Protein AF-A0A848IRB3-F1 (afdb_monomer_lite)

Organism: NCBI:txid2728848

Sequence (201 aa):
MGLLLQYALDIRKFEIELYWKRATYFWVLIAAAFTGHFVILGADEKHFPDKQYLAYIVACLGLVLTFAWYQANKGSKYWQENWENHVDSIEDSVIGPLYKTILARPPSANLVERLVGPAPVSVSKINQWVNIFTLFVWGCLVYNTLAPFDLRAPLSVKHVVVGFATGLCCVVLLCLARTHRGGHEHIATTRVTAISRGRQP

Radius of gyration: 26.52 Å; chains: 1; bounding box: 50×96×68 Å

Secondary structure (DSSP, 8-state):
-HHHHHHHHHHHHHHHHHHHHHHHHHHHHHHHHHHHHHHHHHS-TTT-TTHHHHHHHHHHHHHHHHHHHHHHHHHHHHHHHHHHHHHHHHHTTTT-STTT----PPPP--HHHHHHS-----HHHHHHHHHHHHHHHHHHHHHHHSPP--TTSPP-HHHHHHHHHHHHHHHHHHHT-SPP-S---------------PPP-

pLDDT: mean 89.22, std 8.9, range [62.06, 98.38]

Foldseek 3Di:
DVVQLVVLVVVLVVLVVVLVVLLVVLVVLLVVLVVQLVVLVPDDCVVDPPSLVVSLLSLLVSLLSLLLNLLVLVVSVVVSVVSLVVSCVPCCVPPRNPSVDDDDDDDDPDPVCVVPPDDPDDPSVVSNVVSVVSSVVSVVSNVVSDDDDDPPDPDDPSSVVSVVVSVVSSVCCVPVVDDDPDDPDDDDDDDDDDDDDDDDD

InterPro domains:
  IPR056918 Octameric membrane protein [PF24838] (5-145)

Structure (mmCIF, N/CA/C/O backbone):
data_AF-A0A848IRB3-F1
#
_entry.id   AF-A0A848IRB3-F1
#
loop_
_atom_site.group_PDB
_atom_site.id
_atom_site.type_symbol
_atom_site.label_atom_id
_atom_site.label_alt_id
_atom_site.label_comp_id
_atom_site.label_asym_id
_atom_site.label_entity_id
_atom_site.label_seq_id
_atom_site.pdbx_PDB_ins_code
_atom_site.Cartn_x
_atom_site.Cartn_y
_atom_site.Cartn_z
_atom_site.occupancy
_atom_site.B_iso_or_equiv
_atom_site.auth_seq_id
_atom_site.auth_comp_id
_atom_site.auth_asym_id
_atom_site.auth_atom_id
_atom_site.pdbx_PDB_model_num
ATOM 1 N N . MET A 1 1 ? -17.526 -17.580 29.572 1.00 67.50 1 MET A N 1
ATOM 2 C CA . MET A 1 1 ? -17.739 -16.283 28.894 1.00 67.50 1 MET A CA 1
ATOM 3 C C . MET A 1 1 ? -16.504 -15.384 28.963 1.00 67.50 1 MET A C 1
ATOM 5 O O . MET A 1 1 ? -16.018 -14.999 27.912 1.00 67.50 1 MET A O 1
ATOM 9 N N . GLY A 1 2 ? -15.921 -15.133 30.146 1.00 87.31 2 GLY A N 1
ATOM 10 C CA . GLY A 1 2 ? -14.727 -14.273 30.278 1.00 87.31 2 GLY A CA 1
ATOM 11 C C . GLY A 1 2 ? -13.493 -14.713 29.474 1.00 87.31 2 GLY A C 1
ATOM 12 O O . GLY A 1 2 ? -12.874 -13.886 28.815 1.00 87.31 2 GLY A O 1
ATOM 13 N N . LEU A 1 3 ? -13.188 -16.016 29.434 1.00 91.25 3 LEU A N 1
ATOM 14 C CA . LEU A 1 3 ? -12.058 -16.544 28.653 1.00 91.25 3 LEU A CA 1
ATOM 15 C C . LEU A 1 3 ? -12.211 -16.306 27.136 1.00 91.25 3 LEU A C 1
ATOM 17 O O . LEU A 1 3 ? -11.239 -16.006 26.453 1.00 91.25 3 LEU A O 1
ATOM 21 N N . LEU A 1 4 ? -13.438 -16.403 26.610 1.00 90.25 4 LEU A N 1
ATOM 22 C CA . LEU A 1 4 ? -13.722 -16.157 25.192 1.00 90.25 4 LEU A CA 1
ATOM 23 C C . LEU A 1 4 ? -13.463 -14.691 24.827 1.00 90.25 4 LEU A C 1
ATOM 25 O O . LEU A 1 4 ? -12.839 -14.412 23.806 1.00 90.25 4 LEU A O 1
ATOM 29 N N . LEU A 1 5 ? -13.909 -13.768 25.686 1.00 92.38 5 LEU A N 1
ATOM 30 C CA . LEU A 1 5 ? -13.654 -12.342 25.516 1.00 92.38 5 LEU A CA 1
ATOM 31 C C . LEU A 1 5 ? -12.152 -12.044 25.537 1.00 92.38 5 LEU A C 1
ATOM 33 O O . LEU A 1 5 ? -11.665 -11.318 24.677 1.00 92.38 5 LEU A O 1
ATOM 37 N N . GLN A 1 6 ? -11.414 -12.644 26.473 1.00 94.00 6 GLN A N 1
ATOM 38 C CA . GLN A 1 6 ? -9.964 -12.489 26.550 1.00 94.00 6 GLN A CA 1
ATOM 39 C C . GLN A 1 6 ? -9.274 -12.935 25.252 1.00 94.00 6 GLN A C 1
ATOM 41 O O . GLN A 1 6 ? -8.501 -12.167 24.687 1.00 94.00 6 GLN A O 1
ATOM 46 N N . TYR A 1 7 ? -9.620 -14.110 24.717 1.00 94.25 7 TYR A N 1
ATOM 47 C CA . TYR A 1 7 ? -9.066 -14.563 23.439 1.00 94.25 7 TYR A CA 1
ATOM 48 C C . TYR A 1 7 ? -9.416 -13.632 22.274 1.00 94.25 7 TYR A C 1
ATOM 50 O O . TYR A 1 7 ? -8.545 -13.325 21.463 1.00 94.25 7 TYR A O 1
ATOM 58 N N . ALA A 1 8 ? -10.658 -13.147 22.186 1.00 93.50 8 ALA A N 1
ATOM 59 C CA . ALA A 1 8 ? -11.054 -12.214 21.132 1.00 93.50 8 ALA A CA 1
ATOM 60 C C . ALA A 1 8 ? -10.256 -10.896 21.203 1.00 93.50 8 ALA A C 1
ATOM 62 O O . ALA A 1 8 ? -9.811 -10.378 20.177 1.00 93.50 8 ALA A O 1
ATOM 63 N N . LEU A 1 9 ? -10.014 -10.383 22.415 1.00 93.56 9 LEU A N 1
ATOM 64 C CA . LEU A 1 9 ? -9.193 -9.195 22.649 1.00 93.56 9 LEU A CA 1
ATOM 65 C C . LEU A 1 9 ? -7.723 -9.413 22.274 1.00 93.56 9 LEU A C 1
ATOM 67 O O . LEU A 1 9 ? -7.129 -8.548 21.623 1.00 93.56 9 LEU A O 1
ATOM 71 N N . ASP A 1 10 ? -7.156 -10.562 22.640 1.00 96.00 10 ASP A N 1
ATOM 72 C CA . ASP A 1 10 ? -5.772 -10.915 22.326 1.00 96.00 10 ASP A CA 1
ATOM 73 C C . ASP A 1 10 ? -5.563 -11.072 20.814 1.00 96.00 10 ASP A C 1
ATOM 75 O O . ASP A 1 10 ? -4.607 -10.524 20.261 1.00 96.00 10 ASP A O 1
ATOM 79 N N . ILE A 1 11 ? -6.491 -11.735 20.115 1.00 94.62 11 ILE A N 1
ATOM 80 C CA . ILE A 1 11 ? -6.425 -11.882 18.655 1.00 94.62 11 ILE A CA 1
ATOM 81 C C . ILE A 1 11 ? -6.587 -10.523 17.963 1.00 94.62 11 ILE A C 1
ATOM 83 O O . ILE A 1 11 ? -5.835 -10.211 17.041 1.00 94.62 11 ILE A O 1
ATOM 87 N N . ARG A 1 12 ? -7.502 -9.665 18.433 1.00 93.38 12 ARG A N 1
ATOM 88 C CA . ARG A 1 12 ? -7.647 -8.298 17.909 1.00 93.38 12 ARG A CA 1
ATOM 89 C C . ARG A 1 12 ? -6.348 -7.501 18.052 1.00 93.38 12 ARG A C 1
ATOM 91 O O . ARG A 1 12 ? -5.924 -6.842 17.103 1.00 93.38 12 ARG A O 1
ATOM 98 N N . LYS A 1 13 ? -5.698 -7.564 19.220 1.00 94.31 13 LYS A N 1
ATOM 99 C CA . LYS A 1 13 ? -4.399 -6.915 19.453 1.00 94.31 13 LYS A CA 1
ATOM 100 C C . LYS A 1 13 ? -3.329 -7.470 18.510 1.00 94.31 13 LYS A C 1
ATOM 102 O O . LYS A 1 13 ? -2.601 -6.693 17.895 1.00 94.31 13 LYS A O 1
ATOM 107 N N . PHE A 1 14 ? -3.270 -8.789 18.359 1.00 94.00 14 PHE A N 1
ATOM 108 C CA . PHE A 1 14 ? -2.356 -9.456 17.439 1.00 94.00 14 PHE A CA 1
ATOM 109 C C . PHE A 1 14 ? -2.558 -9.005 15.982 1.00 94.00 14 PHE A C 1
ATOM 111 O O . PHE A 1 14 ? -1.583 -8.691 15.302 1.00 94.00 14 PHE A O 1
ATOM 118 N N . GLU A 1 15 ? -3.802 -8.882 15.508 1.00 92.56 15 GLU A N 1
ATOM 119 C CA . GLU A 1 15 ? -4.098 -8.374 14.159 1.00 92.56 15 GLU A CA 1
ATOM 120 C C . GLU A 1 15 ? -3.654 -6.917 13.962 1.00 92.56 15 GLU A C 1
ATOM 122 O O . GLU A 1 15 ? -3.116 -6.574 12.906 1.00 92.56 15 GLU A O 1
ATOM 127 N N . ILE A 1 16 ? -3.811 -6.062 14.981 1.00 92.44 16 ILE A N 1
ATOM 128 C CA . ILE A 1 16 ? -3.306 -4.680 14.950 1.00 92.44 16 ILE A CA 1
ATOM 129 C C . ILE A 1 16 ? -1.773 -4.670 14.854 1.00 92.44 16 ILE A C 1
ATOM 131 O O . ILE A 1 16 ? -1.207 -3.928 14.050 1.00 92.44 16 ILE A O 1
ATOM 135 N N . GLU A 1 17 ? -1.077 -5.501 15.631 1.00 94.88 17 GLU A N 1
ATOM 136 C CA . GLU A 1 17 ? 0.385 -5.617 15.549 1.00 94.88 17 GLU A CA 1
ATOM 137 C C . GLU A 1 17 ? 0.843 -6.128 14.179 1.00 94.88 17 GLU A C 1
ATOM 139 O O . GLU A 1 17 ? 1.801 -5.607 13.600 1.00 94.88 17 GLU A O 1
ATOM 144 N N . LEU A 1 18 ? 0.152 -7.129 13.633 1.00 92.38 18 LEU A N 1
ATOM 145 C CA . LEU A 1 18 ? 0.430 -7.631 12.296 1.00 92.38 18 LEU A CA 1
ATOM 146 C C . LEU A 1 18 ? 0.182 -6.568 11.226 1.00 92.38 18 LEU A C 1
ATOM 148 O O . LEU A 1 18 ? 0.981 -6.471 10.300 1.00 92.38 18 LEU A O 1
ATOM 152 N N . TYR A 1 19 ? -0.866 -5.750 11.341 1.00 92.56 19 TYR A N 1
ATOM 153 C CA . TYR A 1 19 ? -1.105 -4.635 10.424 1.00 92.56 19 TYR A CA 1
ATOM 154 C C . TYR A 1 19 ? 0.112 -3.706 10.338 1.00 92.56 19 TYR A C 1
ATOM 156 O O . TYR A 1 19 ? 0.583 -3.413 9.237 1.00 92.56 19 TYR A O 1
ATOM 164 N N . TRP A 1 20 ? 0.676 -3.310 11.483 1.00 90.50 20 TRP A N 1
ATOM 165 C CA . TRP A 1 20 ? 1.868 -2.461 11.518 1.00 90.50 20 TRP A CA 1
ATOM 166 C C . TRP A 1 20 ? 3.104 -3.160 10.952 1.00 90.50 20 TRP A C 1
ATOM 168 O O . TRP A 1 20 ? 3.778 -2.588 10.098 1.00 90.50 20 TRP A O 1
ATOM 178 N N . LYS A 1 21 ? 3.360 -4.418 11.338 1.00 93.25 21 LYS A N 1
ATOM 179 C CA . LYS A 1 21 ? 4.464 -5.218 10.770 1.00 93.25 21 LYS A CA 1
ATOM 180 C C . LYS A 1 21 ? 4.350 -5.323 9.251 1.00 93.25 21 LYS A C 1
ATOM 182 O O . LYS A 1 21 ? 5.355 -5.205 8.547 1.00 93.25 21 LYS A O 1
ATOM 187 N N . ARG A 1 22 ? 3.125 -5.511 8.741 1.00 91.50 22 ARG A N 1
ATOM 188 C CA . ARG A 1 22 ? 2.879 -5.593 7.304 1.00 91.50 22 ARG A CA 1
ATOM 189 C C . ARG A 1 22 ? 3.134 -4.265 6.593 1.00 91.50 22 ARG A C 1
ATOM 191 O O . ARG A 1 22 ? 3.758 -4.231 5.537 1.00 91.50 22 ARG A O 1
ATOM 198 N N . ALA A 1 23 ? 2.695 -3.161 7.191 1.00 93.06 23 ALA A N 1
ATOM 199 C CA . ALA A 1 23 ? 2.954 -1.831 6.657 1.00 93.06 23 ALA A CA 1
ATOM 200 C C . ALA A 1 23 ? 4.461 -1.528 6.582 1.00 93.06 23 ALA A C 1
ATOM 202 O O . ALA A 1 23 ? 4.921 -1.021 5.562 1.00 93.06 23 ALA A O 1
ATOM 203 N N . THR A 1 24 ? 5.241 -1.893 7.606 1.00 94.69 24 THR A N 1
ATOM 204 C CA . THR A 1 24 ? 6.689 -1.634 7.639 1.00 94.69 24 THR A CA 1
ATOM 205 C C . THR A 1 24 ? 7.434 -2.303 6.487 1.00 94.69 24 THR A C 1
ATOM 207 O O . THR A 1 24 ? 8.234 -1.634 5.833 1.00 94.69 24 THR A O 1
ATOM 210 N N . TYR A 1 25 ? 7.179 -3.584 6.188 1.00 93.62 25 TYR A N 1
ATOM 211 C CA . TYR A 1 25 ? 7.905 -4.238 5.091 1.00 93.62 25 TYR A CA 1
ATOM 212 C C . TYR A 1 25 ? 7.597 -3.586 3.738 1.00 93.62 25 TYR A C 1
ATOM 214 O O . TYR A 1 25 ? 8.506 -3.403 2.929 1.00 93.62 25 TYR A O 1
ATOM 222 N N . PHE A 1 26 ? 6.338 -3.203 3.491 1.00 95.69 26 PHE A N 1
ATOM 223 C CA . PHE A 1 26 ? 5.965 -2.556 2.235 1.00 95.69 26 PHE A CA 1
ATOM 224 C C . PHE A 1 26 ? 6.605 -1.180 2.120 1.00 95.69 26 PHE A C 1
ATOM 226 O O . PHE A 1 26 ? 7.164 -0.871 1.073 1.00 95.69 26 PHE A O 1
ATOM 233 N N . TRP A 1 27 ? 6.589 -0.388 3.195 1.00 95.06 27 TRP A N 1
ATOM 234 C CA . TRP A 1 27 ? 7.268 0.906 3.238 1.00 95.06 27 TRP A CA 1
ATOM 235 C C . TRP A 1 27 ? 8.747 0.791 2.879 1.00 95.06 27 TRP A C 1
ATOM 237 O O . TRP A 1 27 ? 9.226 1.554 2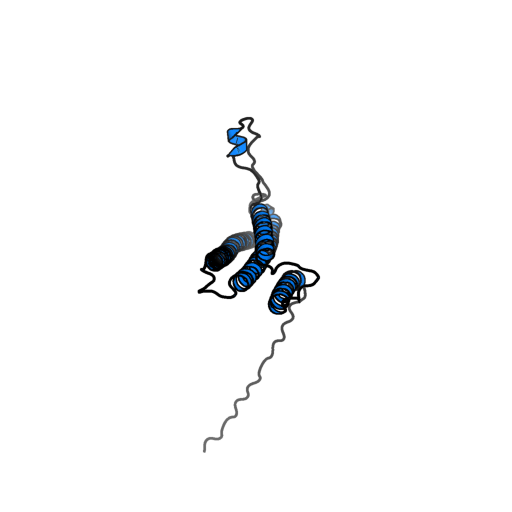.046 1.00 95.06 27 TRP A O 1
ATOM 247 N N . VAL A 1 28 ? 9.458 -0.180 3.460 1.00 97.81 28 VAL A N 1
ATOM 248 C CA . VAL A 1 28 ? 10.887 -0.394 3.188 1.00 97.81 28 VAL A CA 1
ATOM 249 C C . VAL A 1 28 ? 11.125 -0.737 1.717 1.00 97.81 28 VAL A C 1
ATOM 251 O O . VAL A 1 28 ? 11.977 -0.124 1.077 1.00 97.81 28 VAL A O 1
ATOM 254 N N . LEU A 1 29 ? 10.356 -1.675 1.158 1.00 97.25 29 LEU A N 1
ATOM 255 C CA . LEU A 1 29 ? 10.503 -2.078 -0.243 1.00 97.25 29 LEU A CA 1
ATOM 256 C C . LEU A 1 29 ? 10.147 -0.944 -1.215 1.00 97.25 29 LEU A C 1
ATOM 258 O O . LEU A 1 29 ? 10.846 -0.743 -2.205 1.00 97.25 29 LEU A O 1
ATOM 262 N N . ILE A 1 30 ? 9.090 -0.182 -0.927 1.00 98.00 30 ILE A N 1
ATOM 263 C CA . ILE A 1 30 ? 8.657 0.956 -1.749 1.00 98.00 30 ILE A CA 1
ATOM 264 C C . ILE A 1 30 ? 9.686 2.088 -1.686 1.00 98.00 30 ILE A C 1
ATOM 266 O O . ILE A 1 30 ? 10.026 2.653 -2.723 1.00 98.00 30 ILE A O 1
ATOM 270 N N . ALA A 1 31 ? 10.220 2.398 -0.502 1.00 98.06 31 ALA A N 1
ATOM 271 C CA . ALA A 1 31 ? 11.277 3.393 -0.346 1.00 98.06 31 ALA A CA 1
ATOM 272 C C . ALA A 1 31 ? 12.538 2.989 -1.124 1.00 98.06 31 ALA A C 1
ATOM 274 O O . ALA A 1 31 ? 13.066 3.794 -1.888 1.00 98.06 31 ALA A O 1
ATOM 275 N N . ALA A 1 32 ? 12.967 1.728 -1.008 1.00 98.25 32 ALA A N 1
ATOM 276 C CA . ALA A 1 32 ? 14.093 1.202 -1.775 1.00 98.25 32 ALA A CA 1
ATOM 277 C C . ALA A 1 32 ? 13.846 1.277 -3.292 1.00 98.25 32 ALA A C 1
ATOM 279 O O . ALA A 1 32 ? 14.745 1.662 -4.039 1.00 98.25 32 ALA A O 1
ATOM 280 N N . ALA A 1 33 ? 12.626 0.973 -3.751 1.00 98.31 33 ALA A N 1
ATOM 281 C CA . ALA A 1 33 ? 12.251 1.112 -5.155 1.00 98.31 33 ALA A CA 1
ATOM 282 C C . ALA A 1 33 ? 12.310 2.577 -5.621 1.00 98.31 33 ALA A C 1
ATOM 284 O O . ALA A 1 33 ? 12.848 2.845 -6.693 1.00 98.31 33 ALA A O 1
ATOM 285 N N . PHE A 1 34 ? 11.821 3.535 -4.824 1.00 98.38 34 PHE A N 1
ATOM 286 C CA . PHE A 1 34 ? 11.932 4.964 -5.146 1.00 98.38 34 PHE A CA 1
ATOM 287 C C . PHE A 1 34 ? 13.390 5.403 -5.259 1.00 98.38 34 PHE A C 1
ATOM 289 O O . PHE A 1 34 ? 13.769 6.026 -6.249 1.00 98.38 34 PHE A O 1
ATOM 296 N N . THR A 1 35 ? 14.221 5.045 -4.277 1.00 98.25 35 THR A N 1
ATOM 297 C CA . THR A 1 35 ? 15.655 5.344 -4.312 1.00 98.25 35 THR A CA 1
ATOM 298 C C . THR A 1 35 ? 16.305 4.742 -5.551 1.00 98.25 35 THR A C 1
ATOM 300 O O . THR A 1 35 ? 16.982 5.458 -6.283 1.00 98.25 35 THR A O 1
ATOM 303 N N . GLY A 1 36 ? 16.057 3.460 -5.835 1.00 97.38 36 GLY A N 1
ATOM 304 C CA . GLY A 1 36 ? 16.587 2.788 -7.019 1.00 97.38 36 GLY A CA 1
ATOM 305 C C . GLY A 1 36 ? 16.178 3.484 -8.317 1.00 97.38 36 GLY A C 1
ATOM 306 O O . GLY A 1 36 ? 17.025 3.742 -9.166 1.00 97.38 36 GLY A O 1
ATOM 307 N N . HIS A 1 37 ? 14.905 3.862 -8.445 1.00 97.12 37 HIS A N 1
ATOM 308 C CA . HIS A 1 37 ? 14.389 4.559 -9.620 1.00 97.12 37 HIS A CA 1
ATOM 309 C C . HIS A 1 37 ? 15.112 5.892 -9.868 1.00 97.12 37 HIS A C 1
ATOM 311 O O . HIS A 1 37 ? 15.621 6.126 -10.965 1.00 97.12 37 HIS A O 1
ATOM 317 N N . PHE A 1 38 ? 15.216 6.751 -8.849 1.00 96.50 38 PHE A N 1
ATOM 318 C CA . PHE A 1 38 ? 15.857 8.060 -9.004 1.00 96.50 38 PHE A CA 1
ATOM 319 C C . PHE A 1 38 ? 17.379 7.975 -9.156 1.00 96.50 38 PHE A C 1
ATOM 321 O O . PHE A 1 38 ? 17.950 8.756 -9.915 1.00 96.50 38 PHE A O 1
ATOM 328 N N . VAL A 1 39 ? 18.038 7.009 -8.505 1.00 96.62 39 VAL A N 1
ATOM 329 C CA . VAL A 1 39 ? 19.476 6.750 -8.699 1.00 96.62 39 VAL A CA 1
ATOM 330 C C . VAL A 1 39 ? 19.763 6.342 -10.144 1.00 96.62 39 VAL A C 1
ATOM 332 O O . VAL A 1 39 ? 20.701 6.860 -10.743 1.00 96.62 39 VAL A O 1
ATOM 335 N N . ILE A 1 40 ? 18.938 5.468 -10.732 1.00 95.12 40 ILE A N 1
ATOM 336 C CA . ILE A 1 40 ? 19.084 5.058 -12.135 1.00 95.12 40 ILE A CA 1
ATOM 337 C C . ILE A 1 40 ? 18.889 6.254 -13.075 1.00 95.12 40 ILE A C 1
ATOM 339 O O . ILE A 1 40 ? 19.686 6.444 -13.991 1.00 95.12 40 ILE A O 1
ATOM 343 N N . LEU A 1 41 ? 17.864 7.085 -12.857 1.00 93.25 41 LEU A N 1
ATOM 344 C CA . LEU A 1 41 ? 17.617 8.255 -13.711 1.00 93.25 41 LEU A CA 1
ATOM 345 C C . LEU A 1 41 ? 18.731 9.306 -13.622 1.00 93.25 41 LEU A C 1
ATOM 347 O O . LEU A 1 41 ? 19.097 9.901 -14.641 1.00 93.25 41 LEU A O 1
ATOM 351 N N . GLY A 1 42 ? 19.288 9.499 -12.425 1.00 92.88 42 GLY A N 1
ATOM 352 C CA . GLY A 1 42 ? 20.414 10.397 -12.174 1.00 92.88 42 GLY A CA 1
ATOM 353 C C . GLY A 1 42 ? 21.764 9.877 -12.677 1.00 92.88 42 GLY A C 1
ATOM 354 O O . GLY A 1 42 ? 22.719 10.649 -12.721 1.00 92.88 42 GLY A O 1
ATOM 355 N N . ALA A 1 43 ? 21.862 8.602 -13.067 1.00 93.31 43 ALA A N 1
ATOM 356 C CA . ALA A 1 43 ? 23.096 8.029 -13.587 1.00 93.31 43 ALA A CA 1
ATOM 357 C C . ALA A 1 43 ? 23.463 8.608 -14.964 1.00 93.31 43 ALA A C 1
ATOM 359 O O . ALA A 1 43 ? 22.606 8.924 -15.802 1.00 93.31 43 ALA A O 1
ATOM 360 N N . ASP A 1 44 ? 24.768 8.723 -15.196 1.00 89.50 44 ASP A N 1
ATOM 361 C CA . ASP A 1 44 ? 25.327 9.284 -16.419 1.00 89.50 44 ASP A CA 1
ATOM 362 C C . ASP A 1 44 ? 25.107 8.321 -17.600 1.00 89.50 44 ASP A C 1
ATOM 364 O O . ASP A 1 44 ? 25.476 7.144 -17.536 1.00 89.50 44 ASP A O 1
ATOM 368 N N . GLU A 1 45 ? 24.497 8.804 -18.687 1.00 83.69 45 GLU A N 1
ATOM 369 C CA . GLU A 1 45 ? 24.023 7.950 -19.794 1.00 83.69 45 GLU A CA 1
ATOM 370 C C . GLU A 1 45 ? 25.145 7.176 -20.481 1.00 83.69 45 GLU A C 1
ATOM 372 O O . GLU A 1 45 ? 24.936 6.061 -20.953 1.00 83.69 45 GLU A O 1
ATOM 377 N N . LYS A 1 46 ? 26.356 7.740 -20.486 1.00 81.62 46 LYS A N 1
ATOM 378 C CA . LYS A 1 46 ? 27.545 7.095 -21.054 1.00 81.62 46 LYS A CA 1
ATOM 379 C C . LYS A 1 46 ? 27.927 5.809 -20.318 1.00 81.62 46 LYS A C 1
ATOM 381 O O . LYS A 1 46 ? 28.470 4.902 -20.938 1.00 81.62 46 LYS A O 1
ATOM 386 N N . HIS A 1 47 ? 27.656 5.741 -19.016 1.00 77.56 47 HIS A N 1
ATOM 387 C CA . HIS A 1 47 ? 28.011 4.607 -18.161 1.00 77.56 47 HIS A CA 1
ATOM 388 C C . HIS A 1 47 ? 26.836 3.643 -17.944 1.00 77.56 47 HIS A C 1
ATOM 390 O O . HIS A 1 47 ? 27.057 2.484 -17.602 1.00 77.56 47 HIS A O 1
ATOM 396 N N . PHE A 1 48 ? 25.600 4.106 -18.162 1.00 83.69 48 PHE A N 1
ATOM 397 C CA . PHE A 1 48 ? 24.370 3.326 -18.017 1.00 83.69 48 PHE A CA 1
ATOM 398 C C . PHE A 1 48 ? 23.497 3.421 -19.283 1.00 83.69 48 PHE A C 1
ATOM 400 O O . PHE A 1 48 ? 22.473 4.120 -19.290 1.00 83.69 48 PHE A O 1
ATOM 407 N N . PRO A 1 49 ? 23.866 2.710 -20.369 1.00 78.75 49 PRO A N 1
ATOM 408 C CA . PRO A 1 49 ? 22.964 2.547 -21.501 1.00 78.75 49 PRO A CA 1
ATOM 409 C C . PRO A 1 49 ? 21.667 1.874 -21.017 1.00 78.75 49 P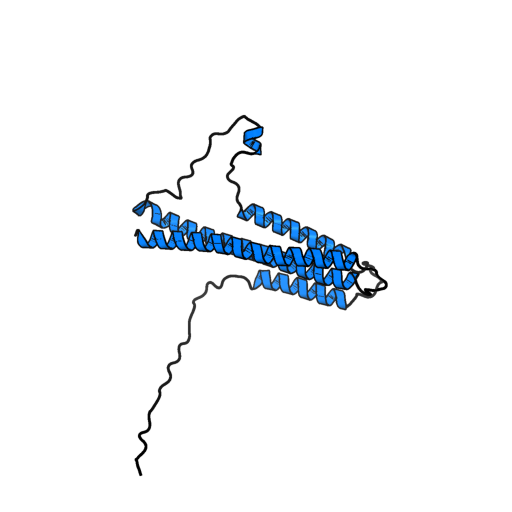RO A C 1
ATOM 411 O O . PRO A 1 49 ? 21.693 1.042 -20.114 1.00 78.75 49 PRO A O 1
ATOM 414 N N . ASP A 1 50 ? 20.520 2.258 -21.584 1.00 87.19 50 ASP A N 1
ATOM 415 C CA . ASP A 1 50 ? 19.179 1.779 -21.195 1.00 87.19 50 ASP A CA 1
ATOM 416 C C . ASP A 1 50 ? 18.660 2.199 -19.797 1.00 87.19 50 ASP A C 1
ATOM 418 O O . ASP A 1 50 ? 17.667 1.639 -19.319 1.00 87.19 50 ASP A O 1
ATOM 422 N N . LYS A 1 51 ? 19.228 3.232 -19.153 1.00 91.56 51 LYS A N 1
ATOM 423 C CA . LYS A 1 51 ? 18.750 3.706 -17.834 1.00 91.56 51 LYS A CA 1
ATOM 424 C C . LYS A 1 51 ? 17.240 3.982 -17.766 1.00 91.56 51 LYS A C 1
ATOM 426 O O . LYS A 1 51 ? 16.613 3.669 -16.761 1.00 91.56 51 LYS A O 1
ATOM 431 N N . GLN A 1 52 ? 16.637 4.494 -18.842 1.00 91.62 52 GLN A N 1
ATOM 432 C CA . GLN A 1 52 ? 15.190 4.750 -18.908 1.00 91.62 52 GLN A CA 1
ATOM 433 C C . GLN A 1 52 ? 14.373 3.456 -18.814 1.00 91.62 52 GLN A C 1
ATOM 435 O O . GLN A 1 52 ? 13.416 3.372 -18.050 1.00 91.62 52 GLN A O 1
ATOM 440 N N . TYR A 1 53 ? 14.805 2.410 -19.520 1.00 92.56 53 TYR A N 1
ATOM 441 C CA . TYR A 1 53 ? 14.156 1.103 -19.469 1.00 92.56 53 TYR A CA 1
ATOM 442 C C . TYR A 1 53 ? 14.311 0.442 -18.090 1.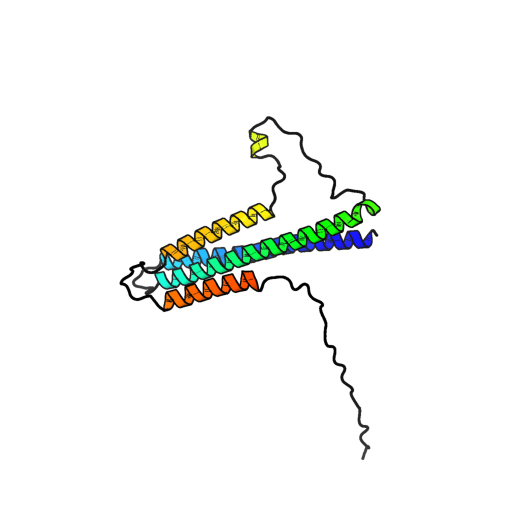00 92.56 53 TYR A C 1
ATOM 444 O O . TYR A 1 53 ? 13.361 -0.136 -17.566 1.00 92.56 53 TYR A O 1
ATOM 452 N N . LEU A 1 54 ? 15.484 0.558 -17.462 1.00 94.12 54 LEU A N 1
ATOM 453 C CA . LEU A 1 54 ? 15.693 0.057 -16.100 1.00 94.12 54 LEU A CA 1
ATOM 454 C C . LEU A 1 54 ? 14.844 0.826 -15.076 1.00 94.12 54 LEU A C 1
ATOM 456 O O . LEU A 1 54 ? 14.204 0.212 -14.222 1.00 94.12 54 LEU A O 1
ATOM 460 N N . ALA A 1 55 ? 14.776 2.154 -15.192 1.00 95.69 55 ALA A N 1
ATOM 461 C CA . ALA A 1 55 ? 13.919 2.988 -14.357 1.00 95.69 55 ALA A CA 1
ATOM 462 C C . ALA A 1 55 ? 12.433 2.629 -14.535 1.00 95.69 55 ALA A C 1
ATOM 464 O O . ALA A 1 55 ? 11.708 2.563 -13.541 1.00 95.69 55 ALA A O 1
ATOM 465 N N . TYR A 1 56 ? 12.004 2.309 -15.761 1.00 95.88 56 TYR A N 1
ATOM 466 C CA . TYR A 1 56 ? 10.662 1.810 -16.066 1.00 95.88 56 TYR A CA 1
ATOM 467 C C . TYR A 1 56 ? 10.355 0.475 -15.370 1.00 95.88 56 TYR A C 1
ATOM 469 O O . TYR A 1 56 ? 9.290 0.332 -14.766 1.00 95.88 56 TYR A O 1
ATOM 477 N N . ILE A 1 57 ? 11.289 -0.486 -15.380 1.00 96.50 57 ILE A N 1
ATOM 478 C CA . ILE A 1 57 ? 11.131 -1.756 -14.645 1.00 96.50 57 ILE A CA 1
ATOM 479 C C . ILE A 1 57 ? 10.933 -1.487 -13.151 1.00 96.50 57 ILE A C 1
ATOM 481 O O . ILE A 1 57 ? 10.017 -2.040 -12.538 1.00 96.50 57 ILE A O 1
ATOM 485 N N . VAL A 1 58 ? 11.765 -0.624 -12.561 1.00 97.75 58 VAL A N 1
ATOM 486 C CA . VAL A 1 58 ? 11.659 -0.286 -11.134 1.00 97.75 58 VAL A CA 1
ATOM 487 C C . VAL A 1 58 ? 10.348 0.446 -10.835 1.00 97.75 58 VAL A C 1
ATOM 489 O O . VAL A 1 58 ? 9.722 0.168 -9.814 1.00 97.75 58 VAL A O 1
ATOM 492 N N . ALA A 1 59 ? 9.881 1.317 -11.734 1.00 97.88 59 ALA A N 1
AT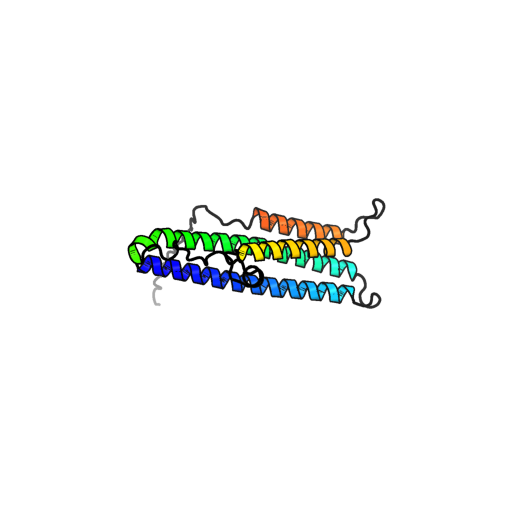OM 493 C CA . ALA A 1 59 ? 8.596 1.995 -11.588 1.00 97.88 59 ALA A CA 1
ATOM 494 C C . ALA A 1 59 ? 7.416 1.010 -11.610 1.00 97.88 59 ALA A C 1
ATOM 496 O O . ALA A 1 59 ? 6.515 1.095 -10.774 1.00 97.88 59 ALA A O 1
ATOM 497 N N . CYS A 1 60 ? 7.455 0.023 -12.507 1.00 97.88 60 CYS A N 1
ATOM 498 C CA . CYS A 1 60 ? 6.473 -1.058 -12.563 1.00 97.88 60 CYS A CA 1
ATOM 499 C C . CYS A 1 60 ? 6.488 -1.924 -11.293 1.00 97.88 60 CYS A C 1
ATOM 501 O O . CYS A 1 60 ? 5.432 -2.246 -10.746 1.00 97.88 60 CYS A O 1
ATOM 503 N N . LEU A 1 61 ? 7.677 -2.259 -10.781 1.00 98.12 61 LEU A N 1
ATOM 504 C CA . LEU A 1 61 ? 7.831 -2.973 -9.511 1.00 98.12 61 LEU A CA 1
ATOM 505 C C . LEU A 1 61 ? 7.235 -2.170 -8.346 1.00 98.12 61 LEU A C 1
ATOM 507 O O . LEU A 1 61 ? 6.458 -2.712 -7.560 1.00 98.12 61 LEU A O 1
ATOM 511 N N . GLY A 1 62 ? 7.558 -0.878 -8.252 1.00 98.00 62 GLY A N 1
ATOM 512 C CA . GLY A 1 62 ? 7.019 0.029 -7.240 1.00 98.00 62 GLY A CA 1
ATOM 513 C C . GLY A 1 62 ? 5.491 0.115 -7.278 1.00 98.00 62 GLY A C 1
ATOM 514 O O . GLY A 1 62 ? 4.841 0.052 -6.229 1.00 98.00 62 GLY A O 1
ATOM 515 N N . LEU A 1 63 ? 4.906 0.149 -8.480 1.00 98.31 63 LEU A N 1
ATOM 516 C CA . LEU A 1 63 ? 3.458 0.103 -8.686 1.00 98.31 63 LEU A CA 1
ATOM 517 C C . LEU A 1 63 ? 2.855 -1.193 -8.130 1.00 98.31 63 LEU A C 1
ATOM 519 O O . LEU A 1 63 ? 1.923 -1.135 -7.327 1.00 98.31 63 LEU A O 1
ATOM 523 N N . VAL A 1 64 ? 3.408 -2.357 -8.490 1.00 98.06 64 VAL A N 1
ATOM 524 C CA . VAL A 1 64 ? 2.923 -3.667 -8.013 1.00 98.06 64 VAL A CA 1
ATOM 525 C C . VAL A 1 64 ? 3.040 -3.785 -6.495 1.00 98.06 64 VAL A C 1
ATOM 527 O O . VAL A 1 64 ? 2.083 -4.202 -5.843 1.00 98.06 64 VAL A O 1
ATOM 530 N N . LEU A 1 65 ? 4.173 -3.383 -5.913 1.00 97.81 65 LEU A N 1
ATOM 531 C CA . LEU A 1 65 ? 4.392 -3.419 -4.464 1.00 97.81 65 LEU A CA 1
ATOM 532 C C . LEU A 1 65 ? 3.393 -2.528 -3.720 1.00 97.81 65 LEU A C 1
ATOM 534 O O . LEU A 1 65 ? 2.797 -2.956 -2.731 1.00 97.81 65 LEU A O 1
ATOM 538 N N . THR A 1 66 ? 3.155 -1.315 -4.220 1.00 98.06 66 THR A N 1
ATOM 539 C CA . THR A 1 66 ? 2.179 -0.389 -3.625 1.00 98.06 66 THR A CA 1
ATOM 540 C C . THR A 1 66 ? 0.750 -0.916 -3.779 1.00 98.06 66 THR A C 1
ATOM 542 O O . THR A 1 66 ? -0.073 -0.787 -2.871 1.00 98.06 66 THR A O 1
ATOM 545 N N . PHE A 1 67 ? 0.445 -1.577 -4.896 1.00 97.25 67 PHE A N 1
ATOM 546 C CA . PHE A 1 67 ? -0.863 -2.180 -5.122 1.00 97.25 67 PHE A CA 1
ATOM 547 C C . PHE A 1 67 ? -1.115 -3.378 -4.197 1.00 97.25 67 PHE A C 1
ATOM 549 O O . PHE A 1 67 ? -2.182 -3.497 -3.590 1.00 97.25 67 PHE A O 1
ATOM 556 N N . ALA A 1 68 ? -0.109 -4.234 -4.021 1.00 96.38 68 ALA A N 1
ATOM 557 C CA . ALA A 1 68 ? -0.143 -5.318 -3.049 1.00 96.38 68 ALA A CA 1
ATOM 558 C C . ALA A 1 68 ? -0.322 -4.777 -1.621 1.00 96.38 68 ALA A C 1
ATOM 560 O O . ALA A 1 68 ? -1.127 -5.314 -0.857 1.00 96.38 68 ALA A O 1
ATOM 561 N N . TRP A 1 69 ? 0.349 -3.671 -1.279 1.00 96.25 69 TRP A N 1
ATOM 562 C CA . TRP A 1 69 ? 0.176 -3.000 0.008 1.00 96.25 69 TRP A CA 1
ATOM 563 C C . TRP A 1 69 ? -1.252 -2.495 0.224 1.00 96.25 69 TRP A C 1
ATOM 565 O O . TRP A 1 69 ? -1.832 -2.691 1.294 1.00 96.25 69 TRP A O 1
ATOM 575 N N . TYR A 1 70 ? -1.868 -1.918 -0.808 1.00 95.44 70 TYR A N 1
ATOM 576 C CA . TYR A 1 70 ? -3.277 -1.535 -0.786 1.00 95.44 70 TYR A CA 1
ATOM 577 C C . TYR A 1 70 ? -4.215 -2.708 -0.496 1.00 95.44 70 TYR A C 1
ATOM 579 O O . TYR A 1 70 ? -5.052 -2.614 0.407 1.00 95.44 70 TYR A O 1
ATOM 587 N N . GLN A 1 71 ? -4.035 -3.834 -1.183 1.00 94.81 71 GLN A N 1
ATOM 588 C CA . GLN A 1 71 ? -4.837 -5.035 -0.946 1.00 94.81 71 GLN A CA 1
ATOM 589 C C . GLN A 1 71 ? -4.615 -5.598 0.470 1.00 94.81 71 GLN A C 1
ATOM 591 O O . GLN A 1 71 ? -5.583 -5.906 1.169 1.00 94.81 71 GLN A O 1
ATOM 596 N N . ALA A 1 72 ? -3.366 -5.653 0.941 1.00 93.88 72 ALA A N 1
ATOM 597 C CA . ALA A 1 72 ? -3.025 -6.125 2.283 1.00 93.88 72 ALA A CA 1
ATOM 598 C C . ALA A 1 72 ? -3.627 -5.249 3.397 1.00 93.88 72 ALA A C 1
ATOM 600 O O . ALA A 1 72 ? -4.123 -5.775 4.397 1.00 93.88 72 ALA A O 1
ATOM 601 N N . ASN A 1 73 ? -3.647 -3.924 3.222 1.00 93.75 73 ASN A N 1
ATOM 602 C CA . ASN A 1 73 ? -4.291 -3.002 4.160 1.00 93.75 73 ASN A CA 1
ATOM 603 C C . ASN A 1 73 ? -5.805 -3.230 4.236 1.00 93.75 73 ASN A C 1
ATOM 605 O O . ASN A 1 73 ? -6.369 -3.238 5.332 1.00 93.75 73 ASN A O 1
ATOM 609 N N . LYS A 1 74 ? -6.466 -3.460 3.094 1.00 92.94 74 LYS A N 1
ATOM 610 C CA . LYS A 1 74 ? -7.899 -3.797 3.059 1.00 92.94 74 LYS A CA 1
ATOM 611 C C . LYS A 1 74 ? -8.184 -5.121 3.764 1.00 92.94 74 LYS A C 1
ATOM 613 O O . LYS A 1 74 ? -9.085 -5.176 4.595 1.00 92.94 74 LYS A O 1
ATOM 618 N N . GLY A 1 75 ? -7.393 -6.157 3.480 1.00 92.62 75 GLY A N 1
ATOM 619 C CA . GLY A 1 75 ? -7.513 -7.459 4.143 1.00 92.62 75 GLY A CA 1
ATOM 620 C C . GLY A 1 75 ? -7.296 -7.376 5.656 1.00 92.62 75 GLY A C 1
ATOM 621 O O . GLY A 1 75 ? -8.057 -7.957 6.422 1.00 92.62 75 GLY A O 1
ATOM 622 N N . SER A 1 76 ? -6.309 -6.589 6.093 1.00 92.56 76 SER A N 1
ATOM 623 C CA . SER A 1 76 ? -6.032 -6.366 7.518 1.00 92.56 76 SER A CA 1
ATOM 624 C C . SER A 1 76 ? -7.206 -5.692 8.227 1.00 92.56 76 SER A C 1
ATOM 626 O O . SER A 1 76 ? -7.609 -6.137 9.297 1.00 92.56 76 SER A O 1
ATOM 628 N N . LYS A 1 77 ? -7.786 -4.644 7.621 1.00 93.06 77 LYS A N 1
ATOM 629 C CA . LYS A 1 77 ? -8.928 -3.946 8.221 1.00 93.06 77 LYS A CA 1
ATOM 630 C C . LYS A 1 77 ? -10.167 -4.840 8.289 1.00 93.06 77 LYS A C 1
ATOM 632 O O . LYS A 1 77 ? -10.832 -4.844 9.316 1.00 93.06 77 LYS A O 1
ATOM 637 N N . TYR A 1 78 ? -10.417 -5.648 7.258 1.00 93.06 78 TYR A N 1
ATOM 638 C CA . TYR A 1 78 ? -11.511 -6.623 7.261 1.00 93.06 78 TYR A CA 1
ATOM 639 C C . TYR A 1 78 ? -11.428 -7.586 8.456 1.00 93.06 78 TYR A C 1
ATOM 641 O O . TYR A 1 78 ? -12.406 -7.768 9.177 1.00 93.06 78 TYR A O 1
ATOM 649 N N . TRP A 1 79 ? -10.258 -8.185 8.699 1.00 92.88 79 TRP A N 1
ATOM 650 C CA . TRP A 1 79 ? -10.089 -9.115 9.819 1.00 92.88 79 TRP A CA 1
ATOM 651 C C . TRP A 1 79 ? -10.117 -8.419 11.178 1.00 92.88 79 TRP A C 1
ATOM 653 O O . TRP A 1 79 ? -10.700 -8.953 12.117 1.00 92.88 79 TRP A O 1
ATOM 663 N N . GLN A 1 80 ? -9.559 -7.213 11.277 1.00 93.38 80 GLN A N 1
ATOM 664 C CA . GLN A 1 80 ? -9.659 -6.407 12.490 1.00 93.38 80 GLN A CA 1
ATOM 665 C C . GLN A 1 80 ? -11.126 -6.114 12.849 1.00 93.38 80 GLN A C 1
ATOM 667 O O . GLN A 1 80 ? -11.522 -6.347 13.986 1.00 93.38 80 GLN A O 1
ATOM 672 N N . GLU A 1 81 ? -11.936 -5.666 11.883 1.00 93.00 81 GLU A N 1
ATOM 673 C CA . GLU A 1 81 ? -13.371 -5.406 12.086 1.00 93.00 81 GLU A CA 1
ATOM 674 C C . GLU A 1 81 ? -14.132 -6.681 12.456 1.00 93.00 81 GLU A C 1
ATOM 676 O O . GLU A 1 81 ? -15.005 -6.654 13.316 1.00 93.00 81 GLU A O 1
ATOM 681 N N . ASN A 1 82 ? -13.776 -7.823 11.861 1.00 94.31 82 ASN A N 1
ATOM 682 C CA . ASN A 1 82 ? -14.365 -9.108 12.229 1.00 94.31 82 ASN A CA 1
ATOM 683 C C . ASN A 1 82 ? -14.153 -9.429 13.719 1.00 94.31 82 ASN A C 1
ATOM 685 O O . ASN A 1 82 ? -15.094 -9.819 14.408 1.00 94.31 82 ASN A O 1
ATOM 689 N N . TRP A 1 83 ? -12.934 -9.248 14.232 1.00 93.88 83 TRP A N 1
ATOM 690 C CA . TRP A 1 83 ? -12.638 -9.493 15.645 1.00 93.88 83 TRP A CA 1
ATOM 691 C C . TRP A 1 83 ? -13.219 -8.425 16.578 1.00 93.88 83 TRP A C 1
ATOM 693 O O . TRP A 1 83 ? -13.654 -8.774 17.671 1.00 93.88 83 TRP A O 1
ATOM 703 N N . GLU A 1 84 ? -13.290 -7.163 16.145 1.00 93.31 84 GLU A N 1
ATOM 704 C CA . GLU A 1 84 ? -14.031 -6.102 16.849 1.00 93.31 84 GLU A CA 1
ATOM 705 C C . GLU A 1 84 ? -15.510 -6.500 17.019 1.00 93.31 84 GLU A C 1
ATOM 707 O O . GLU A 1 84 ? -16.010 -6.516 18.139 1.00 93.31 84 GLU A O 1
ATOM 712 N N . ASN A 1 85 ? -16.166 -6.982 15.958 1.00 93.56 85 ASN A N 1
ATOM 713 C CA . ASN A 1 85 ? -17.554 -7.457 16.026 1.00 93.56 85 ASN A CA 1
ATOM 714 C C . ASN A 1 85 ? -17.733 -8.681 16.943 1.00 93.56 85 ASN A C 1
ATOM 716 O O . ASN A 1 85 ? -18.758 -8.817 17.614 1.00 93.56 85 ASN A O 1
ATOM 720 N N . HIS A 1 86 ? -16.751 -9.590 16.991 1.00 93.50 86 HIS A N 1
ATOM 721 C CA . HIS A 1 86 ? -16.785 -10.698 17.947 1.00 93.50 86 HIS A CA 1
ATOM 722 C C . HIS A 1 86 ? -16.720 -10.193 19.391 1.00 93.50 86 HIS A C 1
ATOM 724 O O . HIS A 1 86 ? -17.530 -10.632 20.206 1.00 93.50 86 HIS A O 1
ATOM 730 N N . VAL A 1 87 ? -15.813 -9.259 19.700 1.00 94.19 87 VAL A N 1
ATOM 731 C CA . VAL A 1 87 ? -15.726 -8.621 21.025 1.00 94.19 87 VAL A CA 1
ATOM 732 C C . VAL A 1 87 ? -17.065 -7.982 21.393 1.00 94.19 87 VAL A C 1
ATOM 734 O O . VAL A 1 87 ? -17.615 -8.310 22.446 1.00 94.19 87 VAL A O 1
ATOM 737 N N . ASP A 1 88 ? -17.641 -7.190 20.487 1.00 93.38 88 ASP A N 1
ATOM 738 C CA . ASP A 1 88 ? -18.936 -6.534 20.679 1.00 93.38 88 ASP A CA 1
ATOM 739 C C . ASP A 1 88 ? -20.058 -7.544 20.977 1.00 93.38 88 ASP A C 1
ATOM 741 O O . ASP A 1 88 ? -20.920 -7.300 21.820 1.00 93.38 88 ASP A O 1
ATOM 745 N N . SER A 1 89 ? -20.059 -8.713 20.329 1.00 93.12 89 SER A N 1
ATOM 746 C CA . SER A 1 89 ? -21.093 -9.736 20.555 1.00 93.12 89 SER A CA 1
ATOM 747 C C . SER A 1 89 ? -21.021 -10.417 21.931 1.00 93.12 89 SER A C 1
ATOM 749 O O . SER A 1 89 ? -22.006 -11.008 22.370 1.00 93.12 89 SER A O 1
ATOM 751 N N . ILE A 1 90 ? -19.873 -10.347 22.616 1.00 94.12 90 ILE A N 1
ATOM 752 C CA . ILE A 1 90 ? -19.606 -11.091 23.859 1.00 94.12 90 ILE A CA 1
ATOM 753 C C . ILE A 1 90 ? -19.566 -10.161 25.083 1.00 94.12 90 ILE A C 1
ATOM 755 O O . ILE A 1 90 ? -19.966 -10.574 26.178 1.00 94.12 90 ILE A O 1
ATOM 759 N N . GLU A 1 91 ? -19.082 -8.924 24.918 1.00 94.25 91 GLU A N 1
ATOM 760 C CA . GLU A 1 91 ? -18.673 -8.051 26.027 1.00 94.25 91 GLU A CA 1
ATOM 761 C C . GLU A 1 91 ? -19.776 -7.7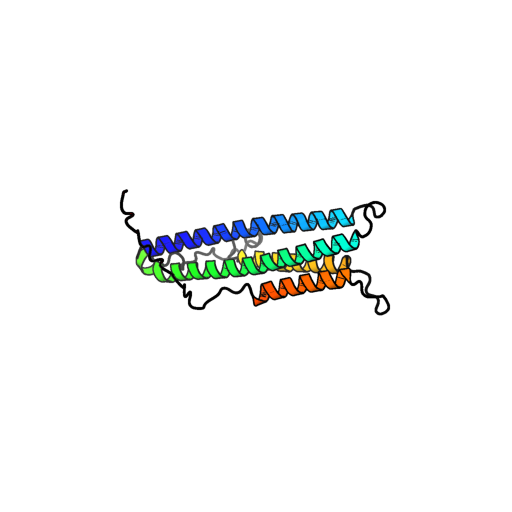17 27.039 1.00 94.25 91 GLU A C 1
ATOM 763 O O . GLU A 1 91 ? -19.505 -7.734 28.242 1.00 94.25 91 GLU A O 1
ATOM 768 N N . ASP A 1 92 ? -21.018 -7.501 26.586 1.00 94.56 92 ASP A N 1
ATOM 769 C CA . ASP A 1 92 ? -22.114 -6.985 27.424 1.00 94.56 92 ASP A CA 1
ATOM 770 C C . ASP A 1 92 ? -22.367 -7.877 28.644 1.00 94.56 92 ASP A C 1
ATOM 772 O O . ASP A 1 92 ? -22.639 -7.394 29.740 1.00 94.56 92 ASP A O 1
ATOM 776 N N . SER A 1 93 ? -22.226 -9.190 28.456 1.00 92.12 93 SER A N 1
ATOM 777 C CA . SER A 1 93 ? -22.460 -10.202 29.489 1.00 92.12 93 SER A CA 1
ATOM 778 C C . SER A 1 93 ? -21.305 -10.377 30.483 1.00 92.12 93 SER A C 1
ATOM 780 O O . SER A 1 93 ? -21.457 -11.096 31.470 1.00 92.12 93 SER A O 1
ATOM 782 N N . VAL A 1 94 ? -20.142 -9.771 30.221 1.00 93.50 94 VAL A N 1
ATOM 783 C CA . VAL A 1 94 ? -18.907 -9.983 30.997 1.00 93.50 94 VAL A CA 1
ATOM 784 C C . VAL A 1 94 ? -18.407 -8.688 31.627 1.00 93.50 94 VAL A C 1
ATOM 786 O O . VAL A 1 94 ? -18.114 -8.668 32.818 1.00 93.50 94 VAL A O 1
ATOM 789 N N . ILE A 1 95 ? -18.280 -7.628 30.827 1.00 94.25 95 ILE A N 1
ATOM 790 C CA . ILE A 1 95 ? -17.673 -6.350 31.228 1.00 94.25 95 ILE A CA 1
ATOM 791 C C . ILE A 1 95 ? -18.580 -5.143 30.944 1.00 94.25 95 ILE A C 1
ATOM 793 O O . ILE A 1 95 ? -18.176 -4.008 31.188 1.00 94.25 95 ILE A O 1
ATOM 797 N N . GLY A 1 96 ? -19.797 -5.377 30.444 1.00 92.88 96 GLY A N 1
ATOM 798 C CA . GLY A 1 96 ? -20.674 -4.322 29.940 1.00 92.88 96 GLY A CA 1
ATOM 799 C C . GLY A 1 96 ? -20.244 -3.808 28.555 1.00 92.88 96 GLY A C 1
ATOM 800 O O . GLY A 1 96 ? -19.341 -4.377 27.942 1.00 92.88 96 GLY A O 1
ATOM 801 N N . PRO A 1 97 ? -20.879 -2.737 28.047 1.00 94.31 97 PRO A N 1
ATOM 802 C CA . PRO A 1 97 ? -20.694 -2.242 26.678 1.00 94.31 97 PRO A CA 1
ATOM 803 C C . PRO A 1 97 ? -19.423 -1.384 26.534 1.00 94.31 97 PRO A C 1
ATOM 805 O O . PRO A 1 97 ? -19.481 -0.236 26.086 1.00 94.31 97 PRO A O 1
ATOM 808 N N . LEU A 1 98 ? -18.275 -1.882 26.999 1.00 92.25 98 LEU A N 1
ATOM 809 C CA . LEU A 1 98 ? -17.038 -1.107 27.096 1.00 92.25 98 LEU A CA 1
ATOM 810 C C . LEU A 1 98 ? -16.527 -0.655 25.719 1.00 92.25 98 LEU A C 1
ATOM 812 O O . LEU A 1 98 ? -16.160 0.508 25.566 1.00 92.25 98 LEU A O 1
ATOM 816 N N . TYR A 1 99 ? -16.510 -1.545 24.727 1.00 89.62 99 TYR A N 1
ATOM 817 C CA . TYR A 1 99 ? -16.060 -1.251 23.365 1.00 89.62 99 TYR A CA 1
ATOM 818 C C . TYR A 1 99 ? -17.115 -0.509 22.548 1.00 89.62 99 TYR A C 1
ATOM 820 O O . TYR A 1 99 ? -16.761 0.344 21.731 1.00 89.62 9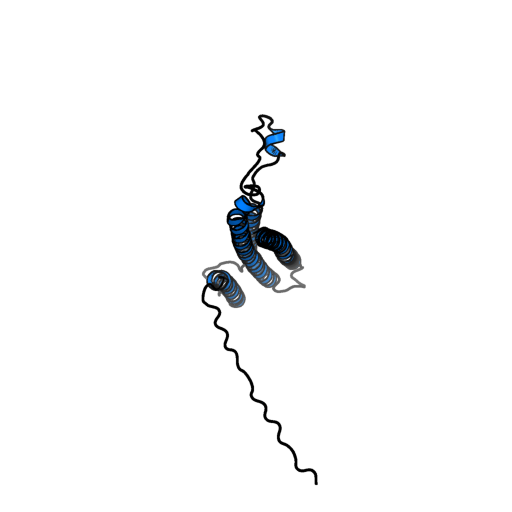9 TYR A O 1
ATOM 828 N N . LYS A 1 100 ? -18.402 -0.756 22.809 1.00 92.81 100 LYS A N 1
ATOM 829 C CA . LYS A 1 100 ? -19.508 -0.023 22.169 1.00 92.81 100 LYS A CA 1
ATOM 830 C C . LYS A 1 100 ? -19.658 1.418 22.657 1.00 92.81 100 LYS A C 1
ATOM 832 O O . LYS A 1 100 ? -20.235 2.249 21.953 1.00 92.81 100 LYS A O 1
ATOM 837 N N . THR A 1 101 ? -19.177 1.735 23.858 1.00 93.56 101 THR A N 1
ATOM 838 C CA . THR A 1 101 ? -19.343 3.069 24.451 1.00 93.56 101 THR A CA 1
ATOM 839 C C . THR A 1 101 ? -18.238 4.020 23.995 1.00 93.56 101 THR A C 1
ATOM 841 O O . THR A 1 101 ? -17.100 3.952 24.455 1.00 93.56 101 THR A O 1
ATOM 844 N N . ILE A 1 102 ? -18.583 4.971 23.123 1.00 92.25 102 ILE A N 1
ATOM 845 C CA . ILE A 1 102 ? -17.654 6.005 22.646 1.00 92.25 102 ILE A CA 1
ATOM 846 C C . ILE A 1 102 ? -17.799 7.266 23.499 1.00 92.25 102 ILE A C 1
ATOM 848 O O . ILE A 1 102 ? -18.829 7.938 23.471 1.00 92.25 102 ILE A O 1
ATOM 852 N N . LEU A 1 103 ? -16.733 7.629 24.213 1.00 91.38 103 LEU A N 1
ATOM 853 C CA . LEU A 1 103 ? -16.639 8.906 24.918 1.00 91.38 103 LEU A CA 1
ATOM 854 C C . LEU A 1 103 ? -15.984 9.944 24.001 1.00 91.38 103 LEU A C 1
ATOM 856 O O . LEU A 1 103 ? -14.810 9.823 23.650 1.00 91.38 103 LEU A O 1
ATOM 860 N N . ALA A 1 104 ? -16.743 10.964 23.603 1.00 87.50 104 ALA A N 1
ATOM 861 C CA . ALA A 1 104 ? -16.270 12.033 22.727 1.00 87.50 104 ALA A CA 1
ATOM 862 C C . ALA A 1 104 ? -16.150 13.361 23.482 1.00 87.50 104 ALA A C 1
ATOM 864 O O . ALA A 1 104 ? -16.915 13.643 24.405 1.00 87.50 104 ALA A O 1
ATOM 865 N N . ARG A 1 105 ? -15.192 14.200 23.071 1.00 84.12 105 ARG A N 1
ATOM 866 C CA . ARG A 1 105 ? -15.115 15.576 23.571 1.00 84.12 105 ARG A CA 1
ATOM 867 C C . ARG A 1 105 ? -16.281 16.402 23.021 1.00 84.12 105 ARG A C 1
ATOM 869 O O . ARG A 1 105 ? -16.673 16.192 21.870 1.00 84.12 105 ARG A O 1
ATOM 876 N N . PRO A 1 106 ? -16.798 17.367 23.797 1.00 84.19 106 PRO A N 1
ATOM 877 C CA . PRO A 1 106 ? -17.734 18.339 23.262 1.00 84.19 106 PRO A CA 1
ATOM 878 C C . PRO A 1 106 ? -17.068 19.158 22.140 1.00 84.19 106 PRO A C 1
ATOM 880 O O . PRO A 1 106 ? -15.844 19.328 22.142 1.00 84.19 106 PRO A O 1
ATOM 883 N N . PRO A 1 107 ? -17.848 19.681 21.181 1.00 79.94 107 PRO A N 1
ATOM 884 C CA . PRO A 1 107 ? -17.315 20.534 20.125 1.00 79.94 107 PRO A CA 1
ATOM 885 C C . PRO A 1 107 ? -16.625 21.773 20.715 1.00 79.94 107 PRO A C 1
ATOM 887 O O . PRO A 1 107 ? -17.235 22.508 21.489 1.00 79.94 107 PRO A O 1
ATOM 890 N N . SER A 1 108 ? -15.369 22.024 20.334 1.00 79.88 108 SER A N 1
ATOM 891 C CA . SER A 1 108 ? -14.651 23.249 20.713 1.00 79.88 108 SER A CA 1
ATOM 892 C C . SER A 1 108 ? -14.825 24.330 19.647 1.00 79.88 108 SER A C 1
ATOM 894 O O . SER A 1 108 ? -14.679 24.073 18.448 1.00 79.88 108 SER A O 1
ATOM 896 N N . ALA A 1 109 ? -15.117 25.558 20.081 1.00 78.38 109 ALA A N 1
ATOM 897 C CA . ALA A 1 109 ? -15.173 26.733 19.211 1.00 78.38 109 ALA A CA 1
ATOM 898 C C . ALA A 1 109 ? -13.774 27.265 18.839 1.00 78.38 109 ALA A C 1
ATOM 900 O O . ALA A 1 109 ? -13.645 28.069 17.917 1.00 78.38 109 ALA A O 1
ATOM 901 N N . ASN A 1 110 ? -12.720 26.820 19.532 1.00 88.88 110 ASN A N 1
ATOM 902 C CA . ASN A 1 110 ? -11.354 27.265 19.290 1.00 88.88 110 ASN A CA 1
ATOM 903 C C . ASN A 1 110 ? -10.791 26.627 18.008 1.00 88.88 110 ASN A C 1
ATOM 905 O O . ASN A 1 110 ? -10.687 25.405 17.894 1.00 88.88 110 ASN A O 1
ATOM 909 N N . LEU A 1 111 ? -10.387 27.464 17.047 1.00 84.00 111 LEU A N 1
ATOM 910 C CA . LEU A 1 111 ? -9.813 27.026 15.773 1.00 84.00 111 LEU A CA 1
ATOM 911 C C . LEU A 1 111 ? -8.551 26.167 15.965 1.00 84.00 111 LEU A C 1
ATOM 913 O O . LEU A 1 111 ? -8.391 25.164 15.276 1.00 84.00 111 LEU A O 1
ATOM 917 N N . VAL A 1 112 ? -7.683 26.521 16.920 1.00 86.44 112 VAL A N 1
ATOM 918 C CA . VAL A 1 112 ? -6.451 25.763 17.209 1.00 86.44 112 VAL A CA 1
ATOM 919 C C . VAL A 1 112 ? -6.793 24.360 17.702 1.00 86.44 112 VAL A C 1
ATOM 921 O O . VAL A 1 112 ? -6.200 23.377 17.260 1.00 86.44 112 VAL A O 1
ATOM 924 N N . GLU A 1 113 ? -7.803 24.250 18.563 1.00 84.62 113 GLU A N 1
ATOM 925 C CA . GLU A 1 113 ? -8.258 22.961 19.077 1.00 84.62 113 GLU A CA 1
ATOM 926 C C . GLU A 1 113 ? -8.951 22.123 17.998 1.00 84.62 113 GLU A C 1
ATOM 928 O O . GLU A 1 113 ? -8.783 20.909 17.967 1.00 84.62 113 GLU A O 1
ATOM 933 N N . ARG A 1 114 ? -9.651 22.749 17.046 1.00 81.69 114 ARG A N 1
ATOM 934 C CA . ARG A 1 114 ? -10.198 22.045 15.875 1.00 81.69 114 ARG A CA 1
ATOM 935 C C . ARG A 1 114 ? -9.123 21.529 14.915 1.00 81.69 114 ARG A C 1
ATOM 937 O O . ARG A 1 114 ? -9.389 20.569 14.200 1.00 81.69 114 ARG A O 1
ATOM 944 N N . LEU A 1 115 ? -7.951 22.164 14.869 1.00 85.00 115 LEU A N 1
ATOM 945 C CA . LEU A 1 115 ? -6.859 21.784 13.967 1.00 85.00 115 LEU A CA 1
ATOM 946 C C . LEU A 1 115 ? -5.930 20.720 14.561 1.00 85.00 115 LEU A C 1
ATOM 948 O O . LEU A 1 115 ? -5.494 19.831 13.838 1.00 85.00 115 LEU A O 1
ATOM 952 N N . VAL A 1 116 ? -5.612 20.815 15.855 1.00 87.00 116 VAL A N 1
ATOM 953 C CA . VAL A 1 116 ? -4.600 19.958 16.510 1.00 87.00 116 VAL A CA 1
ATOM 954 C C . VAL A 1 116 ? -5.227 18.987 17.522 1.00 87.00 116 VAL A C 1
ATOM 956 O O . VAL A 1 116 ? -4.570 18.066 18.003 1.00 87.00 116 VAL A O 1
ATOM 959 N N . GLY A 1 117 ? -6.503 19.174 17.864 1.00 84.81 117 GLY A N 1
ATOM 960 C CA . GLY A 1 117 ? -7.211 18.333 18.822 1.00 84.81 117 GLY A CA 1
ATOM 961 C C . GLY A 1 117 ? -7.540 16.928 18.299 1.00 84.81 117 GLY A C 1
ATOM 962 O O . GLY A 1 117 ? -7.466 16.652 17.100 1.00 84.81 117 GLY A O 1
ATOM 963 N N . PRO A 1 118 ? -7.921 16.009 19.205 1.00 86.25 118 PRO A N 1
ATOM 964 C CA . PRO A 1 118 ? -8.283 14.645 18.843 1.00 86.25 118 PRO A CA 1
ATOM 965 C C . PRO A 1 118 ? -9.569 14.612 18.010 1.00 86.25 118 PRO A C 1
ATOM 967 O O . PRO A 1 118 ? -10.540 15.304 18.314 1.00 86.25 118 PRO A O 1
ATOM 970 N N . ALA A 1 119 ? -9.596 13.749 16.996 1.00 87.19 119 ALA A N 1
ATOM 971 C CA . ALA A 1 119 ? -10.743 13.556 16.116 1.00 87.19 119 ALA A CA 1
ATOM 972 C C . ALA A 1 119 ? -10.944 12.062 15.797 1.00 87.19 119 ALA A C 1
ATOM 974 O O . ALA A 1 119 ? -9.966 11.308 15.778 1.00 87.19 119 ALA A O 1
ATOM 975 N N . PRO A 1 120 ? -12.185 11.614 15.517 1.00 88.81 120 PRO A N 1
ATOM 976 C CA . PRO A 1 120 ? -12.499 10.222 15.188 1.00 88.81 120 PRO A CA 1
ATOM 977 C C . PRO A 1 120 ? -12.083 9.880 13.746 1.00 88.81 120 PRO A C 1
ATOM 979 O O . PRO A 1 120 ? -12.909 9.601 12.876 1.00 88.81 120 PRO A O 1
ATOM 982 N N . VAL A 1 121 ? -10.781 9.940 13.465 1.00 90.62 121 VAL A N 1
ATOM 983 C CA . VAL A 1 121 ? -10.223 9.686 12.134 1.00 90.62 121 VAL A CA 1
ATOM 984 C C . VAL A 1 121 ? -9.815 8.222 12.004 1.00 90.62 121 VAL A C 1
ATOM 986 O O . VAL A 1 121 ? -9.116 7.664 12.846 1.00 90.62 121 VAL A O 1
ATOM 989 N N . SER A 1 122 ? -10.229 7.585 10.909 1.00 91.50 122 SER A N 1
ATOM 990 C CA . SER A 1 122 ? -9.859 6.198 10.632 1.00 91.50 122 SER A CA 1
ATOM 991 C C . SER A 1 122 ? -8.431 6.108 10.095 1.00 91.50 122 SER A C 1
ATOM 993 O O . SER A 1 122 ? -8.159 6.466 8.947 1.00 91.50 122 SER A O 1
ATOM 995 N N . VAL A 1 123 ? -7.536 5.549 10.910 1.00 91.06 123 VAL A N 1
ATOM 996 C CA . VAL A 1 123 ? -6.131 5.294 10.547 1.00 91.06 123 VAL A CA 1
ATOM 997 C C . VAL A 1 123 ? -6.027 4.419 9.292 1.00 91.06 123 VAL A C 1
ATOM 999 O O . VAL A 1 123 ? -5.234 4.702 8.395 1.00 91.06 123 VAL A O 1
ATOM 1002 N N . SER A 1 124 ? -6.875 3.394 9.167 1.00 90.00 124 SER A N 1
ATOM 1003 C CA . SER A 1 124 ? -6.884 2.511 7.994 1.00 90.00 124 SER A CA 1
ATOM 1004 C C . SER A 1 124 ? -7.309 3.240 6.715 1.00 90.00 124 SER A C 1
ATOM 1006 O O . SER A 1 124 ? -6.733 2.983 5.660 1.00 90.00 124 SER A O 1
ATOM 1008 N N . LYS A 1 125 ? -8.279 4.169 6.790 1.00 92.62 125 LYS A N 1
ATOM 1009 C CA . LYS A 1 125 ? -8.685 4.984 5.629 1.00 92.62 125 LYS A CA 1
ATOM 1010 C C . LYS A 1 125 ? -7.578 5.945 5.203 1.00 92.62 125 LYS A C 1
ATOM 1012 O O . LYS A 1 125 ? -7.339 6.065 4.007 1.00 92.62 125 LYS A O 1
ATOM 1017 N N . ILE A 1 126 ? -6.876 6.575 6.152 1.00 95.00 126 ILE A N 1
ATOM 1018 C CA . ILE A 1 126 ? -5.695 7.399 5.840 1.00 95.00 126 ILE A CA 1
ATOM 1019 C C . ILE A 1 126 ? -4.679 6.565 5.056 1.00 95.00 126 ILE A C 1
ATOM 1021 O O . ILE A 1 126 ? -4.247 6.976 3.984 1.00 95.00 126 ILE A O 1
ATOM 1025 N N . ASN A 1 127 ? -4.348 5.367 5.543 1.00 93.50 127 ASN A N 1
ATOM 1026 C CA . ASN A 1 127 ? -3.348 4.525 4.889 1.00 93.50 127 ASN A CA 1
ATOM 1027 C C . ASN A 1 127 ? -3.786 4.075 3.483 1.00 93.50 127 ASN A C 1
ATOM 1029 O O . ASN A 1 127 ? -2.982 4.023 2.561 1.00 93.50 127 ASN A O 1
ATOM 1033 N N . GLN A 1 128 ? -5.076 3.798 3.278 1.00 93.31 128 GLN A N 1
ATOM 1034 C CA . GLN A 1 128 ? -5.610 3.505 1.943 1.00 93.31 128 GLN A CA 1
ATOM 1035 C C . GLN A 1 128 ? -5.472 4.696 0.986 1.00 93.31 128 GLN A C 1
ATOM 1037 O O . GLN A 1 128 ? -5.108 4.493 -0.170 1.00 93.31 128 GLN A O 1
ATOM 1042 N N . TRP A 1 129 ? -5.715 5.923 1.455 1.00 96.56 129 TRP A N 1
ATOM 1043 C CA . TRP A 1 129 ? -5.503 7.131 0.654 1.00 96.56 129 TRP A CA 1
ATOM 1044 C C . TRP A 1 129 ? -4.032 7.371 0.329 1.00 96.56 129 TRP A C 1
ATOM 1046 O O . TRP A 1 129 ? -3.719 7.685 -0.817 1.00 96.56 129 TRP A O 1
ATOM 1056 N N . VAL A 1 130 ? -3.134 7.161 1.295 1.00 96.25 130 VAL A N 1
ATOM 1057 C CA . VAL A 1 130 ? -1.682 7.212 1.064 1.00 96.25 130 VAL A CA 1
ATOM 1058 C C . VAL A 1 130 ? -1.292 6.226 -0.035 1.00 96.25 130 VAL A C 1
ATOM 1060 O O . VAL A 1 130 ? -0.635 6.620 -0.990 1.00 96.25 130 VAL A O 1
ATOM 1063 N N . ASN A 1 131 ? -1.778 4.986 0.017 1.00 96.06 131 ASN A N 1
ATOM 1064 C CA . ASN A 1 131 ? -1.496 3.996 -1.022 1.00 96.06 131 ASN A CA 1
ATOM 1065 C C . ASN A 1 131 ? -2.004 4.419 -2.403 1.00 96.06 131 ASN A C 1
ATOM 1067 O O . ASN A 1 131 ? -1.297 4.234 -3.389 1.00 96.06 131 ASN A O 1
ATOM 1071 N N . ILE A 1 132 ? -3.220 4.971 -2.488 1.00 97.06 132 ILE A N 1
ATOM 1072 C CA . ILE A 1 132 ? -3.792 5.463 -3.752 1.00 97.06 132 ILE A CA 1
ATOM 1073 C C . ILE A 1 132 ? -2.934 6.602 -4.312 1.00 97.06 132 ILE A C 1
ATOM 1075 O O . ILE A 1 132 ? -2.615 6.605 -5.499 1.00 97.06 132 ILE A O 1
ATOM 1079 N N . PHE A 1 133 ? -2.520 7.541 -3.461 1.00 98.12 133 PHE A N 1
ATOM 1080 C CA . PHE A 1 133 ? -1.626 8.624 -3.855 1.00 98.12 133 PHE A CA 1
ATOM 1081 C C . PHE A 1 133 ? -0.269 8.092 -4.334 1.00 98.12 133 PHE A C 1
ATOM 1083 O O . PHE A 1 133 ? 0.200 8.468 -5.405 1.00 98.12 133 PHE A O 1
ATOM 1090 N N . THR A 1 134 ? 0.344 7.163 -3.601 1.00 97.94 134 THR A N 1
ATOM 1091 C CA . THR A 1 134 ? 1.619 6.551 -3.996 1.00 97.94 134 THR A CA 1
ATOM 1092 C C . THR A 1 134 ? 1.493 5.749 -5.295 1.00 97.94 134 THR A C 1
ATOM 1094 O O . THR A 1 134 ? 2.390 5.809 -6.131 1.00 97.94 134 THR A O 1
ATOM 1097 N N . LEU A 1 135 ? 0.370 5.058 -5.525 1.00 97.81 135 LEU A N 1
ATOM 1098 C CA . LEU A 1 135 ? 0.073 4.397 -6.802 1.00 97.81 135 LEU A CA 1
ATOM 1099 C C . LEU A 1 135 ? -0.010 5.393 -7.954 1.00 97.81 135 LEU A C 1
ATOM 1101 O O . LEU A 1 135 ? 0.536 5.129 -9.023 1.00 97.81 135 LEU A O 1
ATOM 1105 N N . PHE A 1 136 ? -0.666 6.534 -7.738 1.00 98.12 136 PHE A N 1
ATOM 1106 C CA . PHE A 1 136 ? -0.724 7.603 -8.728 1.00 98.12 136 PHE A CA 1
ATOM 1107 C C . PHE A 1 136 ? 0.679 8.124 -9.067 1.00 98.12 136 PHE A C 1
ATOM 1109 O O . PHE A 1 136 ? 1.019 8.230 -10.243 1.00 98.12 136 PHE A O 1
ATOM 1116 N N . VAL A 1 137 ? 1.526 8.359 -8.057 1.00 98.31 137 VAL A N 1
ATOM 1117 C CA . VAL A 1 137 ? 2.929 8.757 -8.263 1.00 98.31 137 VAL A CA 1
ATOM 1118 C C . VAL A 1 137 ? 3.684 7.714 -9.090 1.00 98.31 137 VAL A C 1
ATOM 1120 O O . VAL A 1 137 ? 4.327 8.078 -10.073 1.00 98.31 137 VAL A O 1
ATOM 1123 N N . TRP A 1 138 ? 3.571 6.422 -8.762 1.00 98.25 138 TRP A N 1
ATOM 1124 C CA . TRP A 1 138 ? 4.183 5.362 -9.568 1.00 98.25 138 TRP A CA 1
ATOM 1125 C C . TRP A 1 138 ? 3.657 5.340 -11.003 1.00 98.25 138 TRP A C 1
ATOM 1127 O O . TRP A 1 138 ? 4.449 5.192 -11.927 1.00 98.25 138 TRP A O 1
ATOM 1137 N N . GLY A 1 139 ? 2.355 5.552 -11.211 1.00 96.94 139 GLY A N 1
ATOM 1138 C CA . GLY A 1 139 ? 1.764 5.685 -12.544 1.00 96.94 139 GLY A CA 1
ATOM 1139 C C . GLY A 1 139 ? 2.387 6.826 -13.354 1.00 96.94 139 GLY A C 1
ATOM 1140 O O . GLY A 1 139 ? 2.743 6.631 -14.515 1.00 96.94 139 GLY A O 1
ATOM 1141 N N . CYS A 1 140 ? 2.605 7.987 -12.732 1.00 96.69 140 CYS A N 1
ATOM 1142 C CA . CYS A 1 140 ? 3.308 9.109 -13.357 1.00 96.69 140 CYS A CA 1
ATOM 1143 C C . CYS A 1 140 ? 4.768 8.770 -13.699 1.00 96.69 140 CYS A C 1
ATOM 1145 O O . CYS A 1 140 ? 5.237 9.141 -14.772 1.00 96.69 140 CYS A O 1
ATOM 1147 N N . LEU A 1 141 ? 5.482 8.046 -12.830 1.00 96.50 141 LEU A N 1
ATOM 1148 C CA . LEU A 1 141 ? 6.864 7.618 -13.091 1.00 96.50 141 LEU A CA 1
ATOM 1149 C C . LEU A 1 141 ? 6.951 6.578 -14.216 1.00 96.50 141 LEU A C 1
ATOM 1151 O O . LEU A 1 141 ? 7.830 6.667 -15.071 1.00 96.50 141 LEU A O 1
ATOM 1155 N N . VAL A 1 142 ? 6.013 5.627 -14.263 1.00 96.06 142 VAL A N 1
ATOM 1156 C CA . VAL A 1 142 ? 5.864 4.676 -15.377 1.00 96.06 142 VAL A CA 1
ATOM 1157 C C . VAL A 1 142 ? 5.624 5.436 -16.683 1.00 96.06 142 VAL A C 1
ATOM 1159 O O . VAL A 1 142 ? 6.291 5.159 -17.673 1.00 96.06 142 VAL A O 1
ATOM 1162 N N . TYR A 1 143 ? 4.725 6.427 -16.683 1.00 92.44 143 TYR A N 1
ATOM 1163 C CA . TYR A 1 143 ? 4.475 7.284 -17.847 1.00 92.44 143 TYR A CA 1
ATOM 1164 C C . TYR A 1 143 ? 5.708 8.085 -18.276 1.00 92.44 143 TYR A C 1
ATOM 1166 O O . TYR A 1 143 ? 6.012 8.157 -19.460 1.00 92.44 143 TYR A O 1
ATOM 1174 N N . ASN A 1 144 ? 6.445 8.659 -17.326 1.00 91.44 144 ASN A N 1
ATOM 1175 C CA . ASN A 1 144 ? 7.626 9.463 -17.626 1.00 91.44 144 ASN A CA 1
ATOM 1176 C C . ASN A 1 144 ? 8.786 8.640 -18.211 1.00 91.44 144 ASN A C 1
ATOM 1178 O O . ASN A 1 144 ? 9.546 9.154 -19.024 1.00 91.44 144 ASN A O 1
ATOM 1182 N N . THR A 1 145 ? 8.904 7.375 -17.807 1.00 91.88 145 THR A N 1
ATOM 1183 C CA . THR A 1 145 ? 9.971 6.461 -18.252 1.00 91.88 145 THR A CA 1
ATOM 1184 C C . THR A 1 145 ? 9.574 5.580 -19.434 1.00 91.88 145 THR A C 1
ATOM 1186 O O . THR A 1 145 ? 10.397 4.821 -19.947 1.00 91.88 145 THR A O 1
ATOM 1189 N N . LEU A 1 146 ? 8.324 5.680 -19.898 1.00 85.25 146 LEU A N 1
ATOM 1190 C CA . LEU A 1 146 ? 7.886 5.052 -21.138 1.00 85.25 146 LEU A CA 1
ATOM 1191 C C . LEU A 1 146 ? 8.633 5.663 -22.327 1.00 85.25 146 LEU A C 1
ATOM 1193 O O . LEU A 1 146 ? 8.860 6.871 -22.402 1.00 85.25 146 LEU A O 1
ATOM 1197 N N . ALA A 1 147 ? 8.982 4.813 -23.292 1.00 72.25 147 ALA A N 1
ATOM 1198 C CA . ALA A 1 147 ? 9.484 5.279 -24.577 1.00 72.25 147 ALA A CA 1
ATOM 1199 C C . ALA A 1 147 ? 8.462 6.241 -25.224 1.00 72.25 147 ALA A C 1
ATOM 1201 O O . ALA A 1 147 ? 7.255 6.023 -25.065 1.00 72.25 147 ALA A O 1
ATOM 1202 N N . PRO A 1 148 ? 8.914 7.284 -25.949 1.00 70.25 148 PRO A N 1
ATOM 1203 C CA . PRO A 1 148 ? 8.022 8.259 -26.564 1.00 70.25 148 PRO A CA 1
ATOM 1204 C C . PRO A 1 148 ? 6.933 7.567 -27.388 1.00 70.25 148 PRO A C 1
ATOM 1206 O O . PRO A 1 148 ? 7.214 6.723 -28.241 1.00 70.25 148 PRO A O 1
ATOM 1209 N N . PHE A 1 149 ? 5.679 7.912 -27.091 1.00 62.12 149 PHE A N 1
ATOM 1210 C CA . PHE A 1 149 ? 4.518 7.361 -27.775 1.00 62.12 149 PHE A CA 1
ATOM 1211 C C . PHE A 1 149 ? 4.397 8.012 -29.155 1.00 62.12 149 PHE A C 1
ATOM 1213 O O . PHE A 1 149 ? 3.917 9.136 -29.282 1.00 62.12 149 PHE A O 1
ATOM 1220 N N . ASP A 1 150 ? 4.843 7.305 -30.188 1.00 69.12 150 ASP A N 1
ATOM 1221 C CA . ASP A 1 150 ? 4.635 7.681 -31.582 1.00 69.12 150 ASP A CA 1
ATOM 1222 C C . ASP A 1 150 ? 3.885 6.543 -32.284 1.00 69.12 150 ASP A C 1
ATOM 1224 O O . ASP A 1 150 ? 4.340 5.400 -32.299 1.00 69.12 150 ASP A O 1
ATOM 1228 N N . LEU A 1 151 ? 2.727 6.861 -32.875 1.00 66.69 151 LEU A N 1
ATOM 1229 C CA . LEU A 1 151 ? 1.883 5.928 -33.636 1.00 66.69 151 LEU A CA 1
ATOM 1230 C C . LEU A 1 151 ? 2.625 5.282 -34.819 1.00 66.69 151 LEU A C 1
ATOM 1232 O O . LEU A 1 151 ? 2.154 4.289 -35.370 1.00 66.69 151 LEU A O 1
ATOM 1236 N N . ARG A 1 152 ? 3.758 5.862 -35.230 1.00 72.62 152 ARG A N 1
ATOM 1237 C CA . ARG A 1 152 ? 4.610 5.388 -36.324 1.00 72.62 152 ARG A CA 1
ATOM 1238 C C . ARG A 1 152 ? 5.883 4.693 -35.841 1.00 72.62 152 ARG A C 1
ATOM 1240 O O . ARG A 1 152 ? 6.563 4.074 -36.658 1.00 72.62 152 ARG A O 1
ATOM 1247 N N . ALA A 1 153 ? 6.221 4.787 -34.553 1.00 68.50 153 ALA A N 1
ATOM 1248 C CA . ALA A 1 153 ? 7.399 4.126 -34.008 1.00 68.50 153 ALA A CA 1
ATOM 1249 C C . ALA A 1 153 ? 7.124 2.634 -33.753 1.00 68.50 153 ALA A C 1
ATOM 1251 O O . ALA A 1 153 ? 6.024 2.259 -33.337 1.00 68.50 153 ALA A O 1
ATOM 1252 N N . PRO A 1 154 ? 8.118 1.754 -33.969 1.00 70.81 154 PRO A N 1
ATOM 1253 C CA . PRO A 1 154 ? 7.978 0.349 -33.626 1.00 70.81 154 PRO A CA 1
ATOM 1254 C C . PRO A 1 154 ? 7.799 0.196 -32.111 1.00 70.81 154 PRO A C 1
ATOM 1256 O O . PRO A 1 154 ? 8.589 0.712 -31.317 1.00 70.81 154 PRO A O 1
ATOM 1259 N N . LEU A 1 155 ? 6.762 -0.544 -31.711 1.00 75.75 155 LEU A N 1
ATOM 1260 C CA . LEU A 1 155 ? 6.513 -0.869 -30.309 1.00 75.75 155 LEU A CA 1
ATOM 1261 C C . LEU A 1 155 ? 7.735 -1.565 -29.707 1.00 75.75 155 LEU A C 1
ATOM 1263 O O . LEU A 1 155 ? 8.217 -2.582 -30.210 1.00 75.75 155 LEU A O 1
ATOM 1267 N N . SER A 1 156 ? 8.218 -1.039 -28.584 1.00 84.56 156 SER A N 1
ATOM 1268 C CA . SER A 1 156 ? 9.325 -1.657 -27.869 1.00 84.56 156 SER A CA 1
ATOM 1269 C C . SER A 1 156 ? 8.845 -2.915 -27.144 1.00 84.56 156 SER A C 1
ATOM 1271 O O . SER A 1 156 ? 8.244 -2.833 -26.072 1.00 84.56 156 SER A O 1
ATOM 1273 N N . VAL A 1 157 ? 9.142 -4.089 -27.712 1.00 86.25 157 VAL A N 1
ATOM 1274 C CA . VAL A 1 157 ? 8.730 -5.402 -27.175 1.00 86.25 157 VAL A CA 1
ATOM 1275 C C . VAL A 1 157 ? 9.093 -5.550 -25.693 1.00 86.25 157 VAL A C 1
ATOM 1277 O O . VAL A 1 157 ? 8.276 -6.020 -24.906 1.00 86.25 157 VAL A O 1
ATOM 1280 N N . LYS A 1 158 ? 10.279 -5.071 -25.285 1.00 89.50 158 LYS A N 1
ATOM 1281 C CA . LYS A 1 158 ? 10.738 -5.128 -23.888 1.00 89.50 158 LYS A CA 1
ATOM 1282 C C . LYS A 1 158 ? 9.817 -4.368 -22.919 1.00 89.50 158 LYS A C 1
ATOM 1284 O O . LYS A 1 158 ? 9.473 -4.899 -21.866 1.00 89.50 158 LYS A O 1
ATOM 1289 N N . HIS A 1 159 ? 9.341 -3.178 -23.297 1.00 90.62 159 HIS A N 1
ATOM 1290 C CA . HIS A 1 159 ? 8.406 -2.399 -22.475 1.00 90.62 159 HIS A CA 1
ATOM 1291 C C . HIS A 1 159 ? 7.022 -3.054 -22.429 1.00 90.62 159 HIS A C 1
ATOM 1293 O O . HIS A 1 159 ? 6.416 -3.125 -21.364 1.00 90.62 159 HIS A O 1
ATOM 1299 N N . VAL A 1 160 ? 6.547 -3.589 -23.561 1.00 90.62 160 VAL A N 1
ATOM 1300 C CA . VAL A 1 160 ? 5.246 -4.275 -23.637 1.00 90.62 160 VAL A CA 1
ATOM 1301 C C . VAL A 1 160 ? 5.219 -5.509 -22.738 1.00 90.62 160 VAL A C 1
ATOM 1303 O O . VAL A 1 160 ? 4.253 -5.697 -22.004 1.00 90.62 160 VAL A O 1
ATOM 1306 N N . VAL A 1 161 ? 6.278 -6.325 -22.744 1.00 93.88 161 VAL A N 1
ATOM 1307 C CA . VAL A 1 161 ? 6.367 -7.525 -21.896 1.00 93.88 161 VAL A CA 1
ATOM 1308 C C . VAL A 1 161 ? 6.312 -7.162 -20.412 1.00 93.88 161 VAL A C 1
ATOM 1310 O O . VAL A 1 161 ? 5.526 -7.749 -19.669 1.00 93.88 161 VAL A O 1
ATOM 1313 N N . VAL A 1 162 ? 7.098 -6.172 -19.977 1.00 95.06 162 VAL A N 1
ATOM 1314 C CA . VAL A 1 162 ? 7.117 -5.731 -18.573 1.00 95.06 162 VAL A CA 1
ATOM 1315 C C . VAL A 1 162 ? 5.779 -5.103 -18.178 1.00 95.06 162 VAL A C 1
ATOM 1317 O O . VAL A 1 162 ? 5.230 -5.447 -17.131 1.00 95.06 162 VAL A O 1
ATOM 1320 N N . GLY A 1 163 ? 5.205 -4.245 -19.023 1.00 94.31 163 GLY A N 1
ATOM 1321 C CA . GLY A 1 163 ? 3.896 -3.638 -18.786 1.00 94.31 163 GLY A CA 1
ATOM 1322 C C . GLY A 1 163 ? 2.773 -4.675 -18.695 1.00 94.31 163 GLY A C 1
ATOM 1323 O O . GLY A 1 163 ? 1.957 -4.624 -17.774 1.00 94.31 163 GLY A O 1
ATOM 1324 N N . PHE A 1 164 ? 2.768 -5.673 -19.584 1.00 94.44 164 PHE A N 1
ATOM 1325 C CA . PHE A 1 164 ? 1.818 -6.783 -19.537 1.00 94.44 164 PHE A CA 1
ATOM 1326 C C . PHE A 1 164 ? 1.982 -7.622 -18.266 1.00 94.44 164 PHE A C 1
ATOM 1328 O O . PHE A 1 164 ? 0.993 -7.889 -17.589 1.00 94.44 164 PHE A O 1
ATOM 1335 N N . ALA A 1 165 ? 3.212 -7.996 -17.899 1.00 95.81 165 ALA A N 1
ATOM 1336 C CA . ALA A 1 165 ? 3.476 -8.753 -16.675 1.00 95.81 165 ALA A CA 1
ATOM 1337 C C . ALA A 1 165 ? 3.034 -7.984 -15.417 1.00 95.81 165 ALA A C 1
ATOM 1339 O O . ALA A 1 165 ? 2.449 -8.567 -14.504 1.00 95.81 165 ALA A O 1
ATOM 1340 N N . THR A 1 166 ? 3.251 -6.668 -15.400 1.00 96.25 166 THR A N 1
ATOM 1341 C CA . THR A 1 166 ? 2.803 -5.755 -14.336 1.00 96.25 166 THR A CA 1
ATOM 1342 C C . THR A 1 166 ? 1.280 -5.755 -14.227 1.00 96.25 166 THR A C 1
ATOM 1344 O O . THR A 1 166 ? 0.735 -6.004 -13.152 1.00 96.25 166 THR A O 1
ATOM 1347 N N . GLY A 1 167 ? 0.583 -5.554 -15.350 1.00 95.12 167 GLY A N 1
ATOM 1348 C CA . GLY A 1 167 ? -0.878 -5.588 -15.406 1.00 95.12 167 GLY A CA 1
ATOM 1349 C C . GLY A 1 167 ? -1.448 -6.945 -14.989 1.00 95.12 167 GLY A C 1
ATOM 1350 O O . GLY A 1 167 ? -2.360 -7.001 -14.165 1.00 95.12 167 GLY A O 1
ATOM 1351 N N . LEU A 1 168 ? -0.867 -8.043 -15.482 1.00 95.25 168 LEU A N 1
ATOM 1352 C CA . LEU A 1 168 ? -1.245 -9.404 -15.107 1.00 95.25 168 LEU A CA 1
ATOM 1353 C C . LEU A 1 168 ? -1.062 -9.641 -13.605 1.00 95.25 168 LEU A C 1
ATOM 1355 O O . LEU A 1 168 ? -1.950 -10.202 -12.968 1.00 95.25 168 LEU A O 1
ATOM 1359 N N . CYS A 1 169 ? 0.046 -9.181 -13.019 1.00 94.38 169 CYS A N 1
ATOM 1360 C CA . CYS A 1 169 ? 0.284 -9.287 -11.583 1.00 94.38 169 CYS A CA 1
ATOM 1361 C C . CYS A 1 169 ? -0.784 -8.526 -10.781 1.00 94.38 169 CYS A C 1
ATOM 1363 O O . CYS A 1 169 ? -1.367 -9.083 -9.850 1.00 94.38 169 CYS A O 1
ATOM 1365 N N . CYS A 1 170 ? -1.127 -7.298 -11.183 1.00 93.94 170 CYS A N 1
ATOM 1366 C CA . CYS A 1 170 ? -2.219 -6.540 -10.569 1.00 93.94 170 CYS A CA 1
ATOM 1367 C C . CYS A 1 170 ? -3.573 -7.261 -10.692 1.00 93.94 170 CYS A C 1
ATOM 1369 O O . CYS A 1 170 ? -4.325 -7.317 -9.718 1.00 93.94 170 CYS A O 1
ATOM 1371 N N . VAL A 1 171 ? -3.878 -7.860 -11.848 1.00 92.94 171 VAL A N 1
ATOM 1372 C CA . VAL A 1 171 ? -5.107 -8.650 -12.052 1.00 92.94 171 VAL A CA 1
ATOM 1373 C C . VAL A 1 171 ? -5.121 -9.889 -11.157 1.00 92.94 171 VAL A C 1
ATOM 1375 O O . VAL A 1 171 ? -6.118 -10.146 -10.486 1.00 92.94 171 VAL A O 1
ATOM 1378 N N . VAL A 1 172 ? -4.013 -10.624 -11.068 1.00 92.19 172 VAL A N 1
ATOM 1379 C CA . VAL A 1 172 ? -3.867 -11.770 -10.158 1.00 92.19 172 VAL A CA 1
ATOM 1380 C C . VAL A 1 172 ? -4.099 -11.343 -8.707 1.00 92.19 172 VAL A C 1
ATOM 1382 O O . VAL A 1 172 ? -4.882 -11.978 -8.002 1.00 92.19 172 VAL A O 1
ATOM 1385 N N . LEU A 1 173 ? -3.507 -10.230 -8.270 1.00 91.75 173 LEU A N 1
ATOM 1386 C CA . LEU A 1 173 ? -3.713 -9.680 -6.926 1.00 91.75 173 LEU A CA 1
ATOM 1387 C C . LEU A 1 173 ? -5.160 -9.218 -6.675 1.00 91.75 173 LEU A C 1
ATOM 1389 O O . LEU A 1 173 ? -5.616 -9.212 -5.532 1.00 91.75 173 LEU A O 1
ATOM 1393 N N . LEU A 1 174 ? -5.907 -8.827 -7.709 1.00 88.69 174 LEU A N 1
ATOM 1394 C CA . LEU A 1 174 ? -7.326 -8.473 -7.594 1.00 88.69 174 LEU A CA 1
ATOM 1395 C C . LEU A 1 174 ? -8.241 -9.698 -7.531 1.00 88.69 174 LEU A C 1
ATOM 1397 O O . LEU A 1 174 ? -9.195 -9.731 -6.747 1.00 88.69 174 LEU A O 1
ATOM 1401 N N . CYS A 1 175 ? -7.976 -10.681 -8.384 1.00 86.69 175 CYS A N 1
ATOM 1402 C CA . CYS A 1 175 ? -8.857 -11.820 -8.603 1.00 86.69 175 CYS A CA 1
ATOM 1403 C C . CYS A 1 175 ? -8.574 -12.969 -7.631 1.00 86.69 175 CYS A C 1
ATOM 1405 O O . CYS A 1 175 ? -9.516 -13.553 -7.098 1.00 86.69 175 CYS A O 1
ATOM 1407 N N . LEU A 1 176 ? -7.298 -13.275 -7.385 1.00 84.31 176 LEU A N 1
ATOM 1408 C CA . LEU A 1 176 ? -6.863 -14.486 -6.682 1.00 84.31 176 LEU A CA 1
ATOM 1409 C C . LEU A 1 176 ? -6.440 -14.245 -5.230 1.00 84.31 176 LEU A C 1
ATOM 1411 O O . LEU A 1 176 ? -6.400 -15.194 -4.458 1.00 84.31 176 LEU A O 1
ATOM 1415 N N . ALA A 1 177 ? -6.200 -13.000 -4.808 1.00 84.38 177 ALA A N 1
ATOM 1416 C CA . ALA A 1 177 ? -5.868 -12.701 -3.407 1.00 84.38 177 ALA A CA 1
ATOM 1417 C C . ALA A 1 177 ? -7.076 -12.773 -2.446 1.00 84.38 177 ALA A C 1
ATOM 1419 O O . ALA A 1 177 ? -6.986 -12.350 -1.294 1.00 84.38 177 ALA A O 1
ATOM 1420 N N . ARG A 1 178 ? -8.238 -13.252 -2.911 1.00 78.56 178 ARG A N 1
ATOM 1421 C CA . ARG A 1 178 ? -9.451 -13.357 -2.094 1.00 78.56 178 ARG A CA 1
ATOM 1422 C C . ARG A 1 178 ? -9.325 -14.520 -1.114 1.00 78.56 178 ARG A C 1
ATOM 1424 O O . ARG A 1 178 ? -8.962 -15.626 -1.502 1.00 78.56 178 ARG A O 1
ATOM 1431 N N . THR A 1 179 ? -9.697 -14.284 0.142 1.00 77.25 179 THR A N 1
ATOM 1432 C CA . THR A 1 179 ? -9.761 -15.337 1.159 1.00 77.25 179 THR A CA 1
ATOM 1433 C C . THR A 1 179 ? -10.720 -16.444 0.725 1.00 77.25 179 THR A C 1
ATOM 1435 O O . THR A 1 179 ? -11.881 -16.174 0.402 1.00 77.25 179 THR A O 1
ATOM 1438 N N . HIS A 1 180 ? -10.250 -17.690 0.759 1.00 74.62 180 HIS A N 1
ATOM 1439 C CA . HIS A 1 180 ? -11.088 -18.859 0.527 1.00 74.62 180 HIS A CA 1
ATOM 1440 C C . HIS A 1 180 ? -12.128 -19.004 1.649 1.00 74.62 180 HIS A C 1
ATOM 1442 O O . HIS A 1 180 ? -11.781 -18.996 2.828 1.00 74.62 180 HIS A O 1
ATOM 1448 N N . ARG A 1 181 ? -13.409 -19.125 1.281 1.00 70.88 181 ARG A N 1
ATOM 1449 C CA . ARG A 1 181 ? -14.538 -19.273 2.222 1.00 70.88 181 ARG A CA 1
ATOM 1450 C C . ARG A 1 181 ? -15.201 -20.655 2.178 1.00 70.88 181 ARG A C 1
ATOM 1452 O O . ARG A 1 181 ? -16.179 -20.870 2.884 1.00 70.88 181 ARG A O 1
ATOM 1459 N N . GLY A 1 182 ? -14.716 -21.564 1.332 1.00 71.75 182 GLY A N 1
ATOM 1460 C CA . GLY A 1 182 ? -15.236 -22.929 1.245 1.00 71.75 182 GLY A CA 1
ATOM 1461 C C . GLY A 1 182 ? -14.783 -23.812 2.412 1.00 71.75 182 GLY A C 1
ATOM 1462 O O . GLY A 1 182 ? -13.908 -23.433 3.199 1.00 71.75 182 GLY A O 1
ATOM 1463 N N . GLY A 1 183 ? -15.365 -25.010 2.499 1.00 63.25 183 GLY A N 1
ATOM 1464 C CA . GLY A 1 183 ? -14.943 -26.036 3.452 1.00 63.25 183 GLY A CA 1
ATOM 1465 C C . GLY A 1 183 ? -13.465 -26.392 3.270 1.00 63.25 183 GLY A C 1
ATOM 1466 O O . GLY A 1 183 ? -12.977 -26.491 2.147 1.00 63.25 183 GLY A O 1
ATOM 1467 N N . HIS A 1 184 ? -12.746 -26.542 4.381 1.00 66.44 184 HIS A N 1
ATOM 1468 C CA . HIS A 1 184 ? -11.372 -27.043 4.386 1.00 66.44 184 HIS A CA 1
ATOM 1469 C C . HIS A 1 184 ? -11.423 -28.555 4.616 1.00 66.44 184 HIS A C 1
ATOM 1471 O O . HIS A 1 184 ? -11.308 -29.029 5.744 1.00 66.44 184 HIS A O 1
ATOM 1477 N N . GLU A 1 185 ? -11.675 -29.316 3.552 1.00 72.56 185 GLU A N 1
ATOM 1478 C CA . GLU A 1 185 ? -11.622 -30.778 3.609 1.00 72.56 185 GLU A CA 1
ATOM 1479 C C . GLU A 1 185 ? -10.169 -31.234 3.441 1.00 72.56 185 GLU A C 1
ATOM 1481 O O . GLU A 1 185 ? -9.548 -31.033 2.397 1.00 72.56 185 GLU A O 1
ATOM 1486 N N . HIS A 1 186 ? -9.603 -31.825 4.494 1.00 73.69 186 HIS A N 1
ATOM 1487 C CA . HIS A 1 186 ? -8.261 -32.397 4.462 1.00 73.69 186 HIS A CA 1
ATOM 1488 C C . HIS A 1 186 ? -8.343 -33.911 4.268 1.00 73.69 186 HIS A C 1
ATOM 1490 O O . HIS A 1 186 ? -9.031 -34.608 5.012 1.00 73.69 186 HIS A O 1
ATOM 1496 N N . ILE A 1 187 ? -7.590 -34.433 3.301 1.00 78.62 187 ILE A N 1
ATOM 1497 C CA . ILE A 1 187 ? -7.418 -35.876 3.122 1.00 78.62 187 ILE A CA 1
ATOM 1498 C C . ILE A 1 187 ? -6.302 -36.334 4.065 1.00 78.62 187 ILE A C 1
ATOM 1500 O O . ILE A 1 187 ? -5.138 -35.983 3.876 1.00 78.62 187 ILE A O 1
ATOM 1504 N N . ALA A 1 188 ? -6.650 -37.120 5.082 1.00 79.88 188 ALA A N 1
ATOM 1505 C CA . ALA A 1 188 ? -5.685 -37.781 5.955 1.00 79.88 188 ALA A CA 1
ATOM 1506 C C . ALA A 1 188 ? -5.450 -39.219 5.474 1.00 79.88 188 ALA A C 1
ATOM 1508 O O . ALA A 1 188 ? -6.398 -39.951 5.199 1.00 79.88 188 ALA A O 1
ATOM 1509 N N . THR A 1 189 ? -4.189 -39.639 5.368 1.00 82.38 189 THR A N 1
ATOM 1510 C CA . THR A 1 189 ? -3.823 -41.013 4.985 1.00 82.38 189 THR A CA 1
ATOM 1511 C C . THR A 1 189 ? -3.016 -41.660 6.104 1.00 82.38 189 THR A C 1
ATOM 1513 O O . THR A 1 189 ? -1.966 -41.148 6.490 1.00 82.38 189 THR A O 1
ATOM 1516 N N . THR A 1 190 ? -3.479 -42.793 6.624 1.00 82.94 190 THR A N 1
ATOM 1517 C CA . THR A 1 190 ? -2.760 -43.602 7.619 1.00 82.94 190 THR A CA 1
ATOM 1518 C C . THR A 1 190 ? -1.972 -44.718 6.935 1.00 82.94 190 THR A C 1
ATOM 1520 O O . THR A 1 190 ? -2.472 -45.388 6.034 1.00 82.94 190 THR A O 1
ATOM 1523 N N . ARG A 1 191 ? -0.719 -44.935 7.356 1.00 82.31 191 ARG A N 1
ATOM 1524 C CA . ARG A 1 191 ? 0.109 -46.059 6.888 1.00 82.31 191 ARG A CA 1
ATOM 1525 C C . ARG A 1 191 ? -0.068 -47.257 7.820 1.00 82.31 191 ARG A C 1
ATOM 1527 O O . ARG A 1 191 ? 0.010 -47.095 9.033 1.00 82.31 191 ARG A O 1
ATOM 1534 N N . VAL A 1 192 ? -0.242 -48.450 7.254 1.00 80.81 192 VAL A N 1
ATOM 1535 C CA . VAL A 1 192 ? -0.181 -49.718 7.997 1.00 80.81 192 VAL A CA 1
ATOM 1536 C C . VAL A 1 192 ? 1.240 -50.266 7.885 1.00 80.81 192 VAL A C 1
ATOM 1538 O O . VAL A 1 192 ? 1.699 -50.582 6.789 1.00 80.81 192 VAL A O 1
ATOM 1541 N N . THR A 1 193 ? 1.956 -50.356 9.004 1.00 79.00 193 THR A N 1
ATOM 1542 C CA . THR A 1 193 ? 3.283 -50.980 9.092 1.00 79.00 193 THR A CA 1
ATOM 1543 C C . THR A 1 193 ? 3.157 -52.397 9.645 1.00 79.00 193 THR A C 1
ATOM 1545 O O . THR A 1 193 ? 2.597 -52.607 10.717 1.00 79.00 193 THR A O 1
ATOM 1548 N N . ALA A 1 194 ? 3.702 -53.380 8.928 1.00 80.81 194 ALA A N 1
ATOM 1549 C CA . ALA A 1 194 ? 3.825 -54.755 9.404 1.00 80.81 194 ALA A CA 1
ATOM 1550 C C . ALA A 1 194 ? 5.293 -55.049 9.747 1.00 80.81 194 ALA A C 1
ATOM 1552 O O . ALA A 1 194 ? 6.182 -54.803 8.934 1.00 80.81 194 ALA A O 1
ATOM 1553 N N . ILE A 1 195 ? 5.551 -55.577 10.947 1.00 76.75 195 ILE A N 1
ATOM 1554 C CA . ILE A 1 195 ? 6.883 -56.032 11.368 1.00 76.75 195 ILE A CA 1
ATOM 1555 C C . ILE A 1 195 ? 6.974 -57.532 11.078 1.00 76.75 195 ILE A C 1
ATOM 1557 O O . ILE A 1 195 ? 6.308 -58.333 11.734 1.00 76.75 195 ILE A O 1
ATOM 1561 N N . SER A 1 196 ? 7.802 -57.933 10.111 1.00 74.56 196 SER A N 1
ATOM 1562 C CA . SER A 1 196 ? 8.101 -59.351 9.890 1.00 74.56 196 SER A CA 1
ATOM 1563 C C . SER A 1 196 ? 9.086 -59.844 10.950 1.00 74.56 196 SER A C 1
ATOM 1565 O O . SER A 1 196 ? 10.196 -59.319 11.054 1.00 74.56 196 SER A O 1
ATOM 1567 N N . ARG A 1 197 ? 8.724 -60.877 11.717 1.00 71.56 197 ARG A N 1
ATOM 1568 C CA . ARG A 1 197 ? 9.694 -61.581 12.566 1.00 71.56 197 ARG A CA 1
ATOM 1569 C C . ARG A 1 197 ? 10.623 -62.398 11.667 1.00 71.56 197 ARG A C 1
ATOM 1571 O O . ARG A 1 197 ? 10.184 -63.375 11.065 1.00 71.56 197 ARG A O 1
ATOM 1578 N N . GLY A 1 198 ? 11.890 -62.001 11.571 1.00 68.38 198 GLY A N 1
ATOM 1579 C CA . GLY A 1 198 ? 12.921 -62.860 10.993 1.00 68.38 198 GLY A CA 1
ATOM 1580 C C . GLY A 1 198 ? 13.085 -64.109 11.860 1.00 68.38 198 GLY A C 1
ATOM 1581 O O . GLY A 1 198 ? 13.163 -63.996 13.084 1.00 68.38 198 GLY A O 1
ATOM 1582 N N . ARG A 1 199 ? 13.117 -65.301 11.251 1.00 66.19 199 ARG A N 1
ATOM 1583 C CA . ARG A 1 199 ? 13.654 -66.481 11.942 1.00 66.19 199 ARG A CA 1
ATOM 1584 C C . ARG A 1 199 ? 15.131 -66.199 12.212 1.00 66.19 199 ARG A C 1
ATOM 1586 O O . ARG A 1 199 ? 15.861 -65.892 11.271 1.00 66.19 199 ARG A O 1
ATOM 1593 N N . GLN A 1 200 ? 15.538 -66.250 13.479 1.00 62.06 200 GLN A N 1
ATOM 1594 C CA . GLN A 1 200 ? 16.959 -66.316 13.810 1.00 62.06 200 GLN A CA 1
ATOM 1595 C C . GLN A 1 200 ? 17.545 -67.606 13.204 1.00 62.06 200 GLN A C 1
ATOM 1597 O O . GLN A 1 200 ? 16.814 -68.602 13.154 1.00 62.06 200 GLN A O 1
ATOM 1602 N N . PRO A 1 201 ? 18.784 -67.557 12.682 1.00 62.41 201 PRO A N 1
ATOM 1603 C CA . PRO A 1 201 ? 19.465 -68.725 12.130 1.00 62.41 201 PRO A CA 1
ATOM 1604 C C . PRO A 1 201 ? 19.696 -69.814 13.181 1.00 62.41 201 PRO A C 1
ATOM 1606 O O . PRO A 1 201 ? 19.852 -69.464 14.374 1.00 62.41 201 PRO A O 1
#